Protein AF-A0A0F5PBF6-F1 (afdb_monomer)

Nearest PDB structures (foldseek):
  7ohz-assembly1_B  TM=3.294E-01  e=1.860E-02  Rattus norvegicus
  6oxl-assembly1_M  TM=3.557E-01  e=4.906E-02  Mus musculus
  6yah-assembly1_M  TM=2.716E-01  e=2.773E-02  Rattus norvegicus
  6owo-assembly1_M  TM=3.338E-01  e=8.198E-02  Mus musculus
  7xyo-assembly1_B  TM=2.632E-01  e=3.688E-02  Myxococcus fulvus

Structure (mmCIF, N/CA/C/O backbone):
data_AF-A0A0F5PBF6-F1
#
_entry.id   AF-A0A0F5PBF6-F1
#
loop_
_atom_site.group_PDB
_atom_site.id
_atom_site.type_symbol
_atom_site.label_atom_id
_atom_site.label_alt_id
_atom_site.label_comp_id
_atom_site.label_asym_id
_atom_site.label_entity_id
_atom_site.label_seq_id
_atom_site.pdbx_PDB_ins_code
_atom_site.Cartn_x
_atom_site.Cartn_y
_atom_site.Cartn_z
_atom_site.occupancy
_atom_site.B_iso_or_equiv
_atom_site.auth_seq_id
_atom_site.auth_comp_id
_atom_site.auth_asym_id
_atom_site.auth_atom_id
_atom_site.pdbx_PDB_model_num
ATOM 1 N N . MET A 1 1 ? 11.260 17.537 -39.420 1.00 47.66 1 MET A N 1
ATOM 2 C CA . MET A 1 1 ? 10.598 16.590 -38.497 1.00 47.66 1 MET A CA 1
ATOM 3 C C . MET A 1 1 ? 11.324 16.707 -37.167 1.00 47.66 1 MET A C 1
ATOM 5 O O . MET A 1 1 ? 12.530 16.499 -37.145 1.00 47.66 1 MET A O 1
ATOM 9 N N . ASP A 1 2 ? 10.649 17.161 -36.111 1.00 57.88 2 ASP A N 1
ATOM 10 C CA . ASP A 1 2 ? 11.315 17.543 -34.858 1.00 57.88 2 ASP A CA 1
ATOM 11 C C . ASP A 1 2 ? 11.885 16.304 -34.153 1.00 57.88 2 ASP A C 1
ATOM 13 O O . ASP A 1 2 ? 11.136 15.407 -33.763 1.00 57.88 2 ASP A O 1
ATOM 17 N N . PHE A 1 3 ? 13.206 16.267 -33.964 1.00 53.12 3 PHE A N 1
ATOM 18 C CA . PHE A 1 3 ? 13.937 15.232 -33.221 1.00 53.12 3 PHE A CA 1
ATOM 19 C C . PHE A 1 3 ? 13.264 14.776 -31.900 1.00 53.12 3 PHE A C 1
ATOM 21 O O . PHE A 1 3 ? 13.201 13.568 -31.660 1.00 53.12 3 PHE A O 1
ATOM 28 N N . PRO A 1 4 ? 12.676 15.666 -31.067 1.00 59.78 4 PRO A N 1
ATOM 29 C CA . PRO A 1 4 ? 11.957 15.239 -29.861 1.00 59.78 4 PRO A CA 1
ATOM 30 C C . PRO A 1 4 ? 10.700 14.393 -30.131 1.00 59.78 4 PRO A C 1
ATOM 32 O O . PRO A 1 4 ? 10.436 13.455 -29.384 1.00 59.78 4 PRO A O 1
ATOM 35 N N . LYS A 1 5 ? 9.957 14.641 -31.220 1.00 60.69 5 LYS A N 1
ATOM 36 C CA . LYS A 1 5 ? 8.772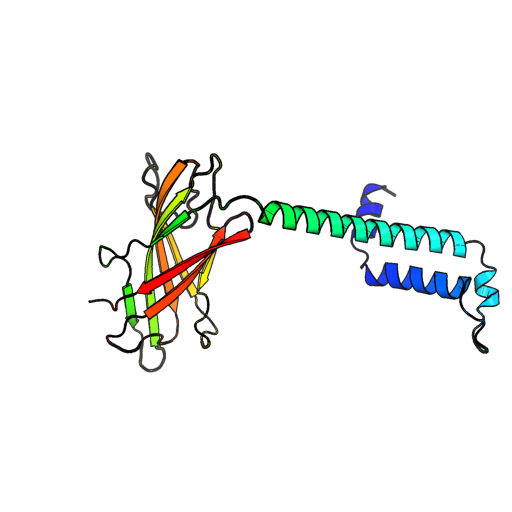 13.833 -31.573 1.00 60.69 5 LYS A CA 1
ATOM 37 C C . LYS A 1 5 ? 9.163 12.428 -32.034 1.00 60.69 5 LYS A C 1
ATOM 39 O O . LYS A 1 5 ? 8.450 11.470 -31.754 1.00 60.69 5 LYS A O 1
ATOM 44 N N . LEU A 1 6 ? 10.306 12.298 -32.712 1.00 55.56 6 LEU A N 1
ATOM 45 C CA . LEU A 1 6 ? 10.851 11.001 -33.124 1.00 55.56 6 LEU A CA 1
ATOM 46 C C . LEU A 1 6 ? 11.220 10.143 -31.901 1.00 55.56 6 LEU A C 1
ATOM 48 O O . LEU A 1 6 ? 10.917 8.952 -31.863 1.00 55.56 6 LEU A O 1
ATOM 52 N N . LEU A 1 7 ? 11.818 10.758 -30.877 1.00 57.25 7 LEU A N 1
ATOM 53 C CA . LEU A 1 7 ? 12.171 10.091 -29.620 1.00 57.25 7 LEU A CA 1
ATOM 54 C C . LEU A 1 7 ? 10.945 9.598 -28.841 1.00 57.25 7 LEU A C 1
ATOM 56 O O . LEU A 1 7 ? 10.977 8.489 -28.305 1.00 57.25 7 LEU A O 1
ATOM 60 N N . ASP A 1 8 ? 9.856 10.368 -28.813 1.00 63.75 8 ASP A N 1
ATOM 61 C CA . ASP A 1 8 ? 8.612 9.944 -28.158 1.00 63.75 8 ASP A CA 1
ATOM 62 C C . ASP A 1 8 ? 7.939 8.769 -28.879 1.00 63.75 8 ASP A C 1
ATOM 64 O O . ASP A 1 8 ? 7.430 7.851 -28.230 1.00 63.75 8 ASP A O 1
ATOM 68 N N . VAL A 1 9 ? 7.994 8.735 -30.214 1.00 64.88 9 VAL A N 1
ATOM 69 C CA . VAL A 1 9 ? 7.505 7.590 -30.999 1.00 64.88 9 VAL A CA 1
ATOM 70 C C . VAL A 1 9 ? 8.353 6.346 -30.725 1.00 64.88 9 VAL A C 1
ATOM 72 O O . VAL A 1 9 ? 7.796 5.293 -30.425 1.00 64.88 9 VAL A O 1
ATOM 75 N N . LEU A 1 10 ? 9.687 6.467 -30.733 1.00 60.03 10 LEU A N 1
ATOM 76 C CA . LEU A 1 10 ? 10.612 5.362 -30.438 1.00 60.03 10 LEU A CA 1
ATOM 77 C C . LEU A 1 10 ? 10.448 4.807 -29.013 1.00 60.03 10 LEU A C 1
ATOM 79 O O . LEU A 1 10 ? 10.629 3.611 -28.779 1.00 60.03 10 LEU A O 1
ATOM 83 N N . ARG A 1 11 ? 10.065 5.659 -28.056 1.00 63.12 11 ARG A N 1
ATOM 84 C CA . ARG A 1 11 ? 9.810 5.274 -26.662 1.00 63.12 11 ARG A CA 1
ATOM 85 C C . ARG A 1 11 ? 8.542 4.433 -26.487 1.00 63.12 11 ARG A C 1
ATOM 87 O O . ARG A 1 11 ? 8.471 3.655 -25.537 1.00 63.12 11 ARG A O 1
ATOM 94 N N . ASN A 1 12 ? 7.572 4.577 -27.388 1.00 71.69 12 ASN A N 1
ATOM 95 C CA . ASN A 1 12 ? 6.310 3.834 -27.368 1.00 71.69 12 ASN A CA 1
ATOM 96 C C . ASN A 1 12 ? 6.368 2.509 -28.139 1.00 71.69 12 ASN A C 1
ATOM 98 O O . ASN A 1 12 ? 5.403 1.745 -28.105 1.00 71.69 12 ASN A O 1
ATOM 102 N N . ILE A 1 13 ? 7.482 2.209 -28.814 1.00 74.00 13 ILE A N 1
ATOM 103 C CA . ILE A 1 13 ? 7.639 0.934 -29.513 1.00 74.00 13 ILE A CA 1
ATOM 104 C C . ILE A 1 13 ? 7.832 -0.178 -28.476 1.00 74.00 13 ILE A C 1
ATOM 106 O O . ILE A 1 13 ? 8.769 -0.111 -27.672 1.00 74.00 13 ILE A O 1
ATOM 110 N N . PRO A 1 14 ? 6.983 -1.218 -28.480 1.00 74.56 14 PRO A N 1
ATOM 111 C CA . PRO A 1 14 ? 7.105 -2.297 -27.521 1.00 74.56 14 PRO A CA 1
ATOM 112 C C . PRO A 1 14 ? 8.411 -3.080 -27.721 1.00 74.56 14 PRO A C 1
ATOM 114 O O . PRO A 1 14 ? 8.769 -3.450 -28.837 1.00 74.56 14 PRO A O 1
ATOM 117 N N . LEU A 1 15 ? 9.085 -3.388 -26.610 1.00 72.44 15 LEU A N 1
ATOM 118 C CA . LEU A 1 15 ? 10.361 -4.121 -26.557 1.00 72.44 15 LEU A CA 1
ATOM 119 C C . LEU A 1 15 ? 10.351 -5.461 -27.302 1.00 72.44 15 LEU A C 1
ATOM 121 O O . LEU A 1 15 ? 11.370 -5.887 -27.838 1.00 72.44 15 LEU A O 1
ATOM 125 N N . TRP A 1 16 ? 9.206 -6.145 -27.330 1.00 74.44 16 TRP A N 1
ATOM 126 C CA . TRP A 1 16 ? 9.091 -7.413 -28.047 1.00 74.44 16 TRP A CA 1
ATOM 127 C C . TRP A 1 16 ? 9.188 -7.217 -29.563 1.00 74.44 16 TRP A C 1
ATOM 129 O O . TRP A 1 16 ? 9.712 -8.089 -30.246 1.00 74.44 16 TRP A O 1
ATOM 139 N N . LEU A 1 17 ? 8.739 -6.071 -30.086 1.00 75.19 17 LEU A N 1
ATOM 140 C CA . LEU A 1 17 ? 8.778 -5.769 -31.513 1.00 75.19 17 LEU A CA 1
ATOM 141 C C . LEU A 1 17 ? 10.205 -5.434 -31.956 1.00 75.19 17 LEU A C 1
ATOM 143 O O . LEU A 1 17 ? 10.671 -5.965 -32.959 1.00 75.19 17 LEU A O 1
ATOM 147 N N . THR A 1 18 ? 10.930 -4.618 -31.186 1.00 76.38 18 THR A N 1
ATOM 148 C CA . THR A 1 18 ? 12.345 -4.305 -31.463 1.00 76.38 18 THR A CA 1
ATOM 149 C C . THR A 1 18 ? 13.226 -5.544 -31.327 1.00 76.38 18 THR A C 1
ATOM 151 O O . THR A 1 18 ? 14.068 -5.793 -32.189 1.00 76.38 18 THR A O 1
ATOM 154 N N . GLY A 1 19 ? 12.974 -6.374 -30.309 1.00 74.38 19 GLY A N 1
ATOM 155 C CA . GLY A 1 19 ? 13.630 -7.669 -30.140 1.00 74.38 19 GLY A CA 1
ATOM 156 C C . GLY A 1 19 ? 13.338 -8.649 -31.282 1.00 74.38 19 GLY A C 1
ATOM 157 O O . GLY A 1 19 ? 14.263 -9.280 -31.784 1.00 74.38 19 GLY A O 1
ATOM 158 N N . ALA A 1 20 ? 12.084 -8.744 -31.738 1.00 75.00 20 ALA A N 1
ATOM 159 C CA . ALA A 1 20 ? 11.697 -9.615 -32.850 1.00 75.00 20 ALA A CA 1
ATOM 160 C C . ALA A 1 20 ? 12.317 -9.173 -34.184 1.00 75.00 20 ALA A C 1
ATOM 162 O O . ALA A 1 20 ? 12.789 -10.018 -34.941 1.00 75.00 20 ALA A O 1
ATOM 163 N N . ILE A 1 21 ? 12.375 -7.863 -34.451 1.00 77.81 21 ILE A N 1
ATOM 164 C CA . ILE A 1 21 ? 13.036 -7.313 -35.643 1.00 77.81 21 ILE A CA 1
ATOM 165 C C . ILE A 1 21 ? 14.542 -7.596 -35.591 1.00 77.81 21 ILE A C 1
ATOM 167 O O . ILE A 1 21 ? 15.098 -8.105 -36.560 1.00 77.81 21 ILE A O 1
ATOM 171 N N . ALA A 1 22 ? 15.198 -7.342 -34.455 1.00 77.06 22 ALA A N 1
ATOM 172 C CA . ALA A 1 22 ? 16.624 -7.619 -34.290 1.00 77.06 22 ALA A CA 1
ATOM 173 C C . ALA A 1 22 ? 16.950 -9.115 -34.454 1.00 77.06 22 ALA A C 1
ATOM 175 O O . ALA A 1 22 ? 17.891 -9.466 -35.166 1.00 77.06 22 ALA A O 1
ATOM 176 N N . ALA A 1 23 ? 16.152 -9.999 -33.846 1.00 77.25 23 ALA A N 1
ATOM 177 C CA . ALA A 1 23 ? 16.306 -11.446 -33.973 1.00 77.25 23 ALA A CA 1
ATOM 178 C C . ALA A 1 23 ? 16.048 -11.931 -35.407 1.00 77.25 23 ALA A C 1
ATOM 180 O O . ALA A 1 23 ? 16.807 -12.751 -35.916 1.00 77.25 23 ALA A O 1
ATOM 181 N N . GLY A 1 24 ? 15.025 -11.393 -36.079 1.00 76.62 24 GLY A N 1
ATOM 182 C CA . GLY A 1 24 ? 14.724 -11.689 -37.479 1.00 76.62 24 GLY A CA 1
ATOM 183 C C . GLY A 1 24 ? 15.858 -11.271 -38.414 1.00 76.62 24 GLY A C 1
ATOM 184 O O . GLY A 1 24 ? 16.293 -12.066 -39.241 1.00 76.62 24 GLY A O 1
ATOM 185 N N . CYS A 1 25 ? 16.408 -10.069 -38.241 1.00 74.44 25 CYS A N 1
ATOM 186 C CA . CYS A 1 25 ? 17.547 -9.599 -39.028 1.00 74.44 25 CYS A CA 1
ATOM 187 C C . CYS A 1 25 ? 18.821 -10.424 -38.780 1.00 74.44 25 CYS A C 1
ATOM 189 O O . CYS A 1 25 ? 19.508 -10.788 -39.732 1.00 74.44 25 CYS A O 1
ATOM 191 N N . LEU A 1 26 ? 19.114 -10.780 -37.523 1.00 74.50 26 LEU A N 1
ATOM 192 C CA . LEU A 1 26 ? 20.229 -11.673 -37.190 1.00 74.50 26 LEU A CA 1
ATOM 193 C C . LEU A 1 26 ? 20.036 -13.075 -37.777 1.00 74.50 26 LEU A C 1
ATOM 195 O O . LEU A 1 26 ? 21.000 -13.674 -38.242 1.00 74.50 26 LEU A O 1
ATOM 199 N N . PHE A 1 27 ? 18.806 -13.586 -37.797 1.00 76.94 27 PHE A N 1
ATOM 200 C CA . PHE A 1 27 ? 18.485 -14.870 -38.413 1.00 76.94 27 PHE A CA 1
ATOM 201 C C . PHE A 1 27 ? 18.649 -14.833 -39.937 1.00 76.94 27 PHE A C 1
ATOM 203 O O . PHE A 1 27 ? 19.182 -15.774 -40.511 1.00 76.94 27 PHE A O 1
ATOM 210 N N . VAL A 1 28 ? 18.273 -13.739 -40.601 1.00 74.88 28 VAL A N 1
ATOM 211 C CA . VAL A 1 28 ? 18.529 -13.565 -42.041 1.00 74.88 28 VAL A CA 1
ATOM 212 C C . VAL A 1 28 ? 20.035 -13.470 -42.325 1.00 74.88 28 VAL A C 1
ATOM 214 O O . VAL A 1 28 ? 20.527 -14.090 -43.264 1.00 74.88 28 VAL A O 1
ATOM 217 N N . LEU A 1 29 ? 20.797 -12.751 -41.493 1.00 72.31 29 LEU A N 1
ATOM 218 C CA . LEU A 1 29 ? 22.241 -12.571 -41.678 1.00 72.31 29 LEU A CA 1
ATOM 219 C C . LEU A 1 29 ? 23.062 -13.823 -41.357 1.00 72.31 29 LEU A C 1
ATOM 221 O O . LEU A 1 29 ? 23.962 -14.166 -42.118 1.00 72.31 29 LEU A O 1
ATOM 225 N N . TYR A 1 30 ? 22.752 -14.531 -40.273 1.00 75.06 30 TYR A N 1
ATOM 226 C CA . TYR A 1 30 ? 23.587 -15.610 -39.721 1.00 75.06 30 TYR A CA 1
ATOM 227 C C . TYR A 1 30 ? 22.896 -16.976 -39.674 1.00 75.06 30 TYR A C 1
ATOM 229 O O . TYR A 1 30 ? 23.523 -17.966 -39.304 1.00 75.06 30 TYR A O 1
ATOM 237 N N . GLY A 1 31 ? 21.618 -17.054 -40.037 1.00 70.12 31 GLY A N 1
ATOM 238 C CA . GLY A 1 31 ? 20.870 -18.303 -40.038 1.00 70.12 31 GLY A CA 1
ATOM 239 C C . GLY A 1 31 ? 21.338 -19.274 -41.127 1.00 70.12 31 GLY A C 1
ATOM 240 O O . GLY A 1 31 ? 21.904 -18.857 -42.149 1.00 70.12 31 GLY A O 1
ATOM 241 N N . PRO A 1 32 ? 21.109 -20.581 -40.915 1.00 68.38 32 PRO A N 1
ATOM 242 C CA . PRO A 1 32 ? 21.341 -21.588 -41.938 1.00 68.38 32 PRO A CA 1
ATOM 243 C C . PRO A 1 32 ? 20.389 -21.357 -43.117 1.00 68.38 32 PRO A C 1
ATOM 245 O O . PRO A 1 32 ? 19.236 -20.964 -42.932 1.00 68.38 32 PRO A O 1
ATOM 248 N N . SER A 1 33 ? 20.853 -21.617 -44.337 1.00 61.62 33 SER A N 1
ATOM 249 C CA . SER A 1 33 ? 20.016 -21.559 -45.534 1.00 61.62 33 SER A CA 1
ATOM 250 C C . SER A 1 33 ? 18.962 -22.671 -45.479 1.00 61.62 33 SER A C 1
ATOM 252 O O . SER A 1 33 ? 19.252 -23.855 -45.648 1.00 61.62 33 SER A O 1
ATOM 254 N N . ILE A 1 34 ? 17.714 -22.290 -45.202 1.00 67.31 34 ILE A N 1
ATOM 255 C CA . ILE A 1 34 ? 16.567 -23.201 -45.183 1.00 67.31 34 ILE A CA 1
ATOM 256 C C . ILE A 1 34 ? 16.000 -23.286 -46.603 1.00 67.31 34 ILE A C 1
ATOM 258 O O . ILE A 1 34 ? 15.590 -22.276 -47.177 1.00 67.31 34 ILE A O 1
ATOM 262 N N . ARG A 1 35 ? 15.948 -24.497 -47.174 1.00 52.25 35 ARG A N 1
ATOM 263 C CA . ARG A 1 35 ? 15.324 -24.733 -48.488 1.00 52.25 35 ARG A CA 1
ATOM 264 C C . ARG A 1 35 ? 13.863 -24.268 -48.470 1.00 52.25 35 ARG A C 1
ATOM 266 O O . ARG A 1 35 ? 13.084 -24.734 -47.646 1.00 52.25 35 ARG A O 1
ATOM 273 N N . GLY A 1 36 ? 13.508 -23.382 -49.401 1.00 62.03 36 GLY A N 1
ATOM 274 C CA . GLY A 1 36 ? 12.153 -22.834 -49.553 1.00 62.03 36 GLY A CA 1
ATOM 275 C C . GLY A 1 36 ? 11.979 -21.388 -49.079 1.00 62.03 36 GLY A C 1
ATOM 276 O O . GLY A 1 36 ? 10.923 -20.811 -49.315 1.00 62.03 36 GLY A O 1
ATOM 277 N N . LEU A 1 37 ? 13.000 -20.776 -48.468 1.00 61.56 37 LEU A N 1
ATOM 278 C CA . LEU A 1 37 ? 13.008 -19.350 -48.130 1.00 61.56 37 LEU A CA 1
ATOM 279 C C . LEU A 1 37 ? 14.103 -18.623 -48.932 1.00 61.56 37 LEU A C 1
ATOM 281 O O . LEU A 1 37 ? 15.249 -19.072 -48.905 1.00 61.56 37 LEU A O 1
ATOM 285 N N . PRO A 1 38 ? 13.802 -17.499 -49.615 1.00 65.38 38 PRO A N 1
ATOM 286 C CA . PRO A 1 38 ? 14.789 -16.718 -50.364 1.00 65.38 38 PRO A CA 1
ATOM 287 C C . PRO A 1 38 ? 15.645 -15.853 -49.418 1.00 65.38 38 PRO A C 1
ATOM 289 O O . PRO A 1 38 ? 15.635 -14.626 -49.481 1.00 65.38 38 PRO A O 1
ATOM 292 N N . LEU A 1 39 ? 16.362 -16.500 -48.496 1.00 64.50 39 LEU A N 1
ATOM 293 C CA . LEU A 1 39 ? 17.236 -15.849 -47.512 1.00 64.50 39 LEU A CA 1
ATOM 294 C C . LEU A 1 39 ? 18.456 -15.192 -48.172 1.00 64.50 39 LEU A C 1
ATOM 296 O O . LEU A 1 39 ? 18.922 -14.158 -47.699 1.00 64.50 39 LEU A O 1
ATOM 300 N N . ASP A 1 40 ? 18.926 -15.749 -49.287 1.00 66.38 40 ASP A N 1
ATOM 301 C CA . ASP A 1 40 ? 20.095 -15.243 -50.010 1.00 66.38 40 ASP A CA 1
ATOM 302 C C . ASP A 1 40 ? 19.812 -13.873 -50.653 1.00 66.38 40 ASP A C 1
ATOM 304 O O . ASP A 1 40 ? 20.571 -12.930 -50.455 1.00 66.38 40 ASP A O 1
ATOM 308 N N . ALA A 1 41 ? 18.640 -13.696 -51.277 1.00 66.88 41 ALA A N 1
ATOM 309 C CA . ALA A 1 41 ? 18.217 -12.403 -51.830 1.00 66.88 41 ALA A CA 1
ATOM 310 C C . ALA A 1 41 ? 18.021 -11.318 -50.753 1.00 66.88 41 ALA A C 1
ATOM 312 O O . ALA A 1 41 ? 18.175 -10.128 -51.021 1.00 66.88 41 ALA A O 1
ATOM 313 N N . ALA A 1 42 ? 17.671 -11.718 -49.526 1.00 64.81 42 ALA A N 1
ATOM 314 C CA . ALA A 1 42 ? 17.526 -10.800 -48.399 1.00 64.81 42 ALA A CA 1
ATOM 315 C C . ALA A 1 42 ? 18.879 -10.412 -47.775 1.00 64.81 42 ALA A C 1
ATOM 317 O O . ALA A 1 42 ? 19.014 -9.289 -47.286 1.00 64.81 42 ALA A O 1
ATOM 318 N N . ARG A 1 43 ? 19.881 -11.305 -47.808 1.00 65.31 43 ARG A N 1
ATOM 319 C CA . ARG A 1 43 ? 21.263 -11.029 -47.368 1.00 65.31 43 ARG A CA 1
ATOM 320 C C . ARG A 1 43 ? 21.964 -9.996 -48.243 1.00 65.31 43 ARG A C 1
ATOM 322 O O . ARG A 1 43 ? 22.707 -9.177 -47.710 1.00 65.31 43 ARG A O 1
ATOM 329 N N . ASP A 1 44 ? 21.683 -10.003 -49.541 1.00 69.88 44 ASP A N 1
ATOM 330 C CA . ASP A 1 44 ? 22.278 -9.068 -50.503 1.00 69.88 44 ASP A CA 1
ATOM 331 C C . ASP A 1 44 ? 21.740 -7.636 -50.371 1.00 69.88 44 ASP A C 1
ATOM 333 O O . ASP A 1 44 ? 22.221 -6.718 -51.037 1.00 69.88 44 ASP A O 1
ATOM 337 N N . TRP A 1 45 ? 20.748 -7.403 -49.505 1.00 74.75 45 TRP A N 1
ATOM 338 C CA . TRP A 1 45 ? 20.186 -6.076 -49.315 1.00 74.75 45 TRP A CA 1
ATOM 339 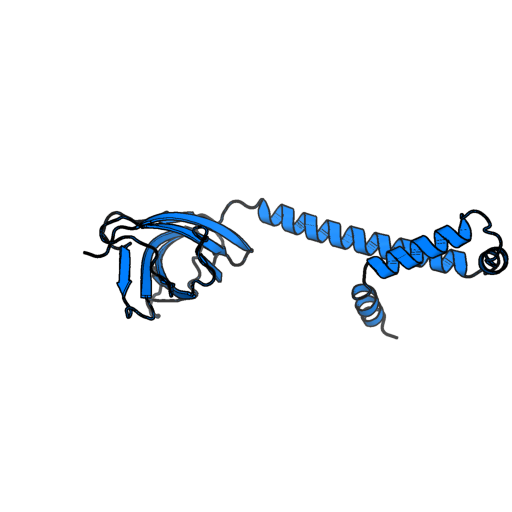C C . TRP A 1 45 ? 21.135 -5.189 -48.483 1.00 74.75 45 TRP A C 1
ATOM 341 O O . TRP A 1 45 ? 21.278 -5.401 -47.275 1.00 74.75 45 TRP A O 1
ATOM 351 N N . PRO A 1 46 ? 21.744 -4.132 -49.063 1.00 68.69 46 PRO A N 1
ATOM 352 C CA . PRO A 1 46 ? 22.779 -3.338 -48.387 1.00 68.69 46 PRO A CA 1
ATOM 353 C C . PRO A 1 46 ? 22.273 -2.599 -47.139 1.00 68.69 46 PRO A C 1
ATOM 355 O O . PRO A 1 46 ? 23.045 -2.275 -46.239 1.00 68.69 46 PRO A O 1
ATOM 358 N N . MET A 1 47 ? 20.964 -2.351 -47.052 1.00 76.00 47 MET A N 1
ATOM 359 C CA . MET A 1 47 ? 20.332 -1.704 -45.899 1.00 76.00 47 MET A CA 1
ATOM 360 C C . MET A 1 47 ? 20.104 -2.660 -44.721 1.00 76.00 47 MET A C 1
ATOM 362 O O . MET A 1 47 ? 19.891 -2.192 -43.602 1.00 76.00 47 MET A O 1
ATOM 366 N N . LEU A 1 48 ? 20.174 -3.981 -44.926 1.00 75.12 48 LEU A N 1
ATOM 367 C CA . LEU A 1 48 ? 19.877 -4.969 -43.887 1.00 75.12 48 LEU A CA 1
ATOM 368 C C . LEU A 1 48 ? 20.831 -4.827 -42.692 1.00 75.12 48 LEU A C 1
ATOM 370 O O . LEU A 1 48 ? 20.387 -4.817 -41.545 1.00 75.12 48 LEU A O 1
ATOM 374 N N . GLY A 1 49 ? 22.129 -4.629 -42.942 1.00 70.44 49 GLY A N 1
ATOM 375 C CA . GLY A 1 49 ? 23.121 -4.401 -41.886 1.00 70.44 49 GLY A CA 1
ATOM 376 C C . GLY A 1 49 ? 22.820 -3.148 -41.058 1.00 70.44 49 GLY A C 1
ATOM 377 O O . GLY A 1 49 ? 22.834 -3.199 -39.828 1.00 70.44 49 GLY A O 1
ATOM 378 N N . VAL A 1 50 ? 22.452 -2.046 -41.720 1.00 76.31 50 VAL A N 1
ATOM 379 C CA . VAL A 1 50 ? 22.090 -0.778 -41.061 1.00 76.31 50 VAL A CA 1
ATOM 380 C C . VAL A 1 50 ? 20.835 -0.949 -40.202 1.00 76.31 50 VAL A C 1
ATOM 382 O O . VAL A 1 50 ? 20.827 -0.545 -39.039 1.00 76.31 50 VAL A O 1
ATOM 385 N N . VAL A 1 51 ? 19.801 -1.607 -40.735 1.00 75.94 51 VAL A N 1
ATOM 386 C CA . VAL A 1 51 ? 18.560 -1.907 -40.001 1.00 75.94 51 VAL A CA 1
ATOM 387 C C . VAL A 1 51 ? 18.838 -2.804 -38.795 1.00 75.94 51 VAL A C 1
ATOM 389 O O . VAL A 1 51 ? 18.292 -2.562 -37.720 1.00 75.94 51 VAL A O 1
ATOM 392 N N . THR A 1 52 ? 19.725 -3.791 -38.933 1.00 74.50 52 THR A N 1
ATOM 393 C CA . THR A 1 52 ? 20.091 -4.701 -37.837 1.00 74.50 52 THR A CA 1
ATOM 394 C C . THR A 1 52 ? 20.789 -3.949 -36.707 1.00 74.50 52 THR A C 1
ATOM 396 O O . THR A 1 52 ? 20.386 -4.063 -35.550 1.00 74.50 52 THR A O 1
ATOM 399 N N . VAL A 1 53 ? 21.797 -3.130 -37.028 1.00 75.88 53 VAL A N 1
ATOM 400 C CA . VAL A 1 53 ? 22.523 -2.309 -36.042 1.00 75.88 53 VAL A CA 1
ATOM 401 C C . VAL A 1 53 ? 21.573 -1.325 -35.355 1.00 75.88 53 VAL A C 1
ATOM 403 O O . VAL A 1 53 ? 21.614 -1.163 -34.131 1.00 75.88 53 VAL A O 1
ATOM 406 N N . PHE A 1 54 ? 20.664 -0.709 -36.113 1.00 77.19 54 PHE A N 1
ATOM 407 C CA . PHE A 1 54 ? 19.669 0.202 -35.558 1.00 77.19 54 PHE A CA 1
ATOM 408 C C . PHE A 1 54 ? 18.680 -0.524 -34.631 1.00 77.19 54 PHE A C 1
ATOM 410 O O . PHE A 1 54 ? 18.459 -0.079 -33.509 1.00 77.19 54 PHE A O 1
ATOM 417 N N . ALA A 1 55 ? 18.146 -1.680 -35.032 1.00 76.44 55 ALA A N 1
ATOM 418 C CA . ALA A 1 55 ? 17.218 -2.461 -34.214 1.00 76.44 55 ALA A CA 1
ATOM 419 C C . ALA A 1 55 ? 17.870 -2.977 -32.919 1.00 76.44 55 ALA A C 1
ATOM 421 O O . ALA A 1 55 ? 17.281 -2.867 -31.841 1.00 76.44 55 ALA A O 1
ATOM 422 N N . VAL A 1 56 ? 19.105 -3.483 -33.008 1.00 74.94 56 VAL A N 1
ATOM 423 C CA . VAL A 1 56 ? 19.878 -3.961 -31.851 1.00 74.94 56 VAL A CA 1
ATOM 424 C C . VAL A 1 56 ? 20.191 -2.813 -30.894 1.00 74.94 56 VAL A C 1
ATOM 426 O O . VAL A 1 56 ? 19.965 -2.948 -29.691 1.00 74.94 56 VAL A O 1
ATOM 429 N N . SER A 1 57 ? 20.660 -1.667 -31.400 1.00 75.62 57 SER A N 1
ATOM 430 C CA . SER A 1 57 ? 20.950 -0.503 -30.550 1.00 75.62 57 SER A CA 1
ATOM 431 C C . SER A 1 57 ? 19.695 0.021 -29.843 1.00 75.62 57 SER A C 1
ATOM 433 O O . SER A 1 57 ? 19.750 0.342 -28.652 1.00 75.62 57 SER A O 1
ATOM 435 N N . LEU A 1 58 ? 18.542 0.020 -30.521 1.00 78.62 58 LEU A N 1
ATOM 436 C CA . LEU A 1 58 ? 17.276 0.431 -29.922 1.00 78.62 58 LEU A CA 1
ATOM 437 C C . LEU A 1 58 ? 16.835 -0.532 -28.815 1.00 78.62 58 LEU A C 1
ATOM 439 O O . LEU A 1 58 ? 16.500 -0.082 -27.718 1.00 78.62 58 LEU A O 1
ATOM 443 N N . ALA A 1 59 ? 16.905 -1.843 -29.059 1.00 75.62 59 ALA A N 1
ATOM 444 C CA . ALA A 1 59 ? 16.604 -2.859 -28.054 1.00 75.62 59 ALA A CA 1
ATOM 445 C C . ALA A 1 59 ? 17.525 -2.730 -26.825 1.00 75.62 59 ALA A C 1
ATOM 447 O O . ALA A 1 59 ? 17.045 -2.724 -25.689 1.00 75.62 59 ALA A O 1
ATOM 448 N N . LEU A 1 60 ? 18.832 -2.527 -27.038 1.00 75.88 60 LEU A N 1
ATOM 449 C CA . LEU A 1 60 ? 19.803 -2.331 -25.959 1.00 75.88 60 LEU A CA 1
ATOM 450 C C . LEU A 1 60 ? 19.480 -1.078 -25.129 1.00 75.88 60 LEU A C 1
ATOM 452 O O . LEU A 1 60 ? 19.488 -1.126 -23.899 1.00 75.88 60 LEU A O 1
ATOM 456 N N . SER A 1 61 ? 19.131 0.030 -25.791 1.00 75.56 61 SER A N 1
ATOM 457 C CA . SER A 1 61 ? 18.766 1.285 -25.121 1.00 75.56 61 SER A CA 1
ATOM 458 C C . SER A 1 61 ? 17.523 1.134 -24.236 1.00 75.56 61 SER A C 1
ATOM 460 O O . SER A 1 61 ? 17.493 1.633 -23.107 1.00 75.56 61 SER A O 1
ATOM 462 N N . GLN A 1 62 ? 16.518 0.382 -24.699 1.00 76.12 62 GLN A N 1
ATOM 463 C CA . GLN A 1 62 ? 15.299 0.112 -23.942 1.00 76.12 62 GLN A CA 1
ATOM 464 C C . GLN A 1 62 ? 15.582 -0.793 -22.731 1.00 76.12 62 GLN A C 1
ATOM 466 O O . GLN A 1 62 ? 15.048 -0.542 -21.648 1.00 76.12 62 GLN A O 1
ATOM 471 N N . ILE A 1 63 ? 16.465 -1.790 -22.871 1.00 76.75 63 ILE A N 1
ATOM 472 C CA . ILE A 1 63 ? 16.909 -2.649 -21.760 1.00 76.75 63 ILE A CA 1
ATOM 473 C C . ILE A 1 63 ? 17.643 -1.827 -20.697 1.00 76.75 63 ILE A C 1
ATOM 475 O O . ILE A 1 63 ? 17.318 -1.932 -19.515 1.00 76.75 63 ILE A O 1
ATOM 479 N N . VAL A 1 64 ? 18.583 -0.963 -21.094 1.00 75.44 64 VAL A N 1
ATOM 480 C CA . VAL A 1 64 ? 19.299 -0.082 -20.156 1.00 75.44 64 VAL A CA 1
ATOM 481 C C . VAL A 1 64 ? 18.323 0.869 -19.458 1.00 75.44 64 VAL A C 1
ATOM 483 O O . VAL A 1 64 ? 18.392 1.035 -18.241 1.00 75.44 64 VAL A O 1
ATOM 486 N N . ALA A 1 65 ? 17.359 1.442 -20.182 1.00 74.81 65 ALA A N 1
ATOM 487 C CA . ALA A 1 65 ? 16.340 2.310 -19.595 1.00 74.81 65 ALA A CA 1
ATOM 488 C C . ALA A 1 65 ? 15.462 1.577 -18.563 1.00 74.81 65 ALA A C 1
ATOM 490 O O . ALA A 1 65 ? 15.155 2.135 -17.504 1.00 74.81 65 ALA A O 1
ATOM 491 N N . LEU A 1 66 ? 15.077 0.327 -18.836 1.00 75.56 66 LEU A N 1
ATOM 492 C CA . LEU A 1 66 ? 14.380 -0.521 -17.868 1.00 75.56 66 LEU A CA 1
ATOM 493 C C . LEU A 1 66 ? 15.263 -0.863 -16.668 1.00 75.56 66 LEU A C 1
ATOM 495 O O . LEU A 1 66 ? 14.796 -0.769 -15.535 1.00 75.56 66 LEU A O 1
ATOM 499 N N . GLY A 1 67 ? 16.535 -1.188 -16.901 1.00 76.56 67 GLY A N 1
ATOM 500 C CA . GLY A 1 67 ? 17.514 -1.460 -15.853 1.00 76.56 67 GLY A CA 1
ATOM 501 C C . GLY A 1 67 ? 17.698 -0.269 -14.915 1.00 76.56 67 GLY A C 1
ATOM 502 O O . GLY A 1 67 ? 17.629 -0.431 -13.701 1.00 76.56 67 GLY A O 1
ATOM 503 N N . ILE A 1 68 ? 17.826 0.949 -15.452 1.00 78.94 68 ILE A N 1
ATOM 504 C CA . ILE A 1 68 ? 17.924 2.184 -14.659 1.00 78.94 68 ILE A CA 1
ATOM 505 C C . ILE A 1 68 ? 16.642 2.425 -13.858 1.00 78.94 68 ILE A C 1
ATOM 507 O O . ILE A 1 68 ? 16.716 2.801 -12.687 1.00 78.94 68 ILE A O 1
ATOM 511 N N . LYS A 1 69 ? 15.459 2.208 -14.449 1.00 74.19 69 LYS A N 1
ATOM 512 C CA . LYS A 1 69 ? 14.185 2.323 -13.719 1.00 74.19 69 LYS A CA 1
ATOM 513 C C . LYS A 1 69 ? 14.102 1.312 -12.577 1.00 74.19 69 LYS A C 1
ATOM 515 O O . LYS A 1 69 ? 13.807 1.709 -11.453 1.00 74.19 69 LYS A O 1
ATOM 520 N N . ALA A 1 70 ? 14.421 0.049 -12.846 1.00 73.81 70 ALA A N 1
ATOM 521 C CA . ALA A 1 70 ? 14.421 -1.014 -11.850 1.00 73.81 70 ALA A CA 1
ATOM 522 C C . ALA A 1 70 ? 15.447 -0.746 -10.738 1.00 73.81 70 ALA A C 1
ATOM 524 O O . ALA A 1 70 ? 15.133 -0.907 -9.564 1.00 73.81 70 ALA A O 1
ATOM 525 N N . ALA A 1 71 ? 16.643 -0.263 -11.084 1.00 76.44 71 ALA A N 1
ATOM 526 C CA . ALA A 1 71 ? 17.677 0.110 -10.124 1.00 76.44 71 ALA A CA 1
ATOM 527 C C . ALA A 1 71 ? 17.249 1.300 -9.255 1.00 76.44 71 ALA A C 1
ATOM 529 O O . ALA A 1 71 ? 17.418 1.258 -8.038 1.00 76.44 71 ALA A O 1
ATOM 530 N N . ARG A 1 72 ? 16.636 2.336 -9.844 1.00 74.50 72 ARG A N 1
ATOM 531 C CA . ARG A 1 72 ? 16.079 3.475 -9.094 1.00 74.50 72 ARG A CA 1
ATOM 532 C C . ARG A 1 72 ? 14.962 3.043 -8.151 1.00 74.50 72 ARG A C 1
ATOM 534 O O . ARG A 1 72 ? 14.924 3.508 -7.016 1.00 74.50 72 ARG A O 1
ATOM 541 N N . GLU A 1 73 ? 14.083 2.151 -8.597 1.00 69.88 73 GLU A N 1
ATOM 542 C CA . GLU A 1 73 ? 13.010 1.597 -7.770 1.00 69.88 73 GLU A CA 1
ATOM 543 C C . GLU A 1 73 ? 13.556 0.687 -6.657 1.00 69.88 73 GLU A C 1
ATOM 545 O O . GLU A 1 73 ? 13.087 0.703 -5.522 1.00 69.88 73 GLU A O 1
ATOM 550 N N . TRP A 1 74 ? 14.601 -0.084 -6.938 1.00 70.00 74 TRP A N 1
ATOM 551 C CA . TRP A 1 74 ? 15.279 -0.896 -5.935 1.00 70.00 74 TRP A CA 1
ATOM 552 C C . TRP A 1 74 ? 16.008 -0.035 -4.895 1.00 70.00 74 TRP A C 1
ATOM 554 O O . TRP A 1 74 ? 15.943 -0.302 -3.695 1.00 70.00 74 TRP A O 1
ATOM 564 N N . GLN A 1 75 ? 16.650 1.046 -5.334 1.00 69.38 75 GLN A N 1
ATOM 565 C CA . GLN A 1 75 ? 17.337 1.989 -4.459 1.00 69.38 75 GLN A CA 1
ATOM 566 C C . GL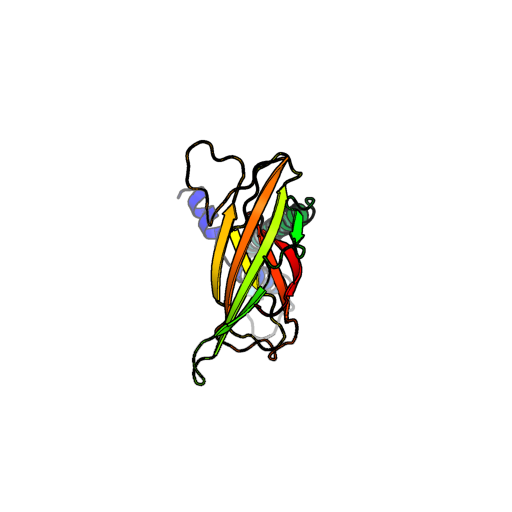N A 1 75 ? 16.353 2.825 -3.629 1.00 69.38 75 GLN A C 1
ATOM 568 O O . GLN A 1 75 ? 16.632 3.106 -2.463 1.00 69.38 75 GLN A O 1
ATOM 573 N N . SER A 1 76 ? 15.183 3.187 -4.169 1.00 60.88 76 SER A N 1
ATOM 574 C CA . SER A 1 76 ? 14.137 3.857 -3.388 1.00 60.88 76 SER A CA 1
ATOM 575 C C . SER A 1 76 ? 13.572 2.944 -2.297 1.00 60.88 76 SER A C 1
ATOM 577 O O . SER A 1 76 ? 13.376 3.410 -1.177 1.00 60.88 76 SER A O 1
ATOM 579 N N . ARG A 1 77 ? 13.430 1.638 -2.566 1.00 60.47 77 ARG A N 1
ATOM 580 C CA . ARG A 1 77 ? 13.020 0.625 -1.574 1.00 60.47 77 ARG A CA 1
ATOM 581 C C . ARG A 1 77 ? 14.034 0.405 -0.442 1.00 60.47 77 ARG A C 1
ATOM 583 O O . ARG A 1 77 ? 13.652 -0.115 0.600 1.00 60.47 77 ARG A O 1
ATOM 590 N N . ARG A 1 78 ? 15.307 0.783 -0.624 1.00 61.47 78 ARG A N 1
ATOM 591 C CA . ARG A 1 78 ? 16.357 0.704 0.413 1.00 61.47 78 ARG A CA 1
ATOM 592 C C . ARG A 1 78 ? 16.395 1.905 1.359 1.00 61.47 78 ARG A C 1
ATOM 594 O O . ARG A 1 78 ? 17.156 1.875 2.324 1.00 61.47 78 ARG A O 1
ATOM 601 N N . LYS A 1 79 ? 15.619 2.964 1.107 1.00 59.34 79 LYS A N 1
ATOM 602 C CA . LYS A 1 79 ? 15.565 4.101 2.032 1.00 59.34 79 LYS A CA 1
ATOM 603 C C . LYS A 1 79 ? 14.916 3.653 3.350 1.00 59.34 79 LYS A C 1
ATOM 605 O O . LYS A 1 79 ? 13.927 2.917 3.314 1.00 59.34 79 LYS A O 1
ATOM 610 N N . PRO A 1 80 ? 15.468 4.063 4.506 1.00 58.62 80 PRO A N 1
ATOM 611 C CA . PRO A 1 80 ? 14.900 3.698 5.793 1.00 58.62 80 PRO A CA 1
ATOM 612 C C . PRO A 1 80 ? 13.448 4.194 5.886 1.00 58.62 80 PRO A C 1
ATOM 614 O O . PRO A 1 80 ? 13.143 5.264 5.345 1.00 58.62 80 PRO A O 1
ATOM 617 N N . PRO A 1 81 ? 12.559 3.419 6.534 1.00 60.72 81 PRO A N 1
ATOM 618 C CA . PRO A 1 81 ? 11.157 3.782 6.696 1.00 60.72 81 PRO A CA 1
ATOM 619 C C . PRO A 1 81 ? 11.041 5.174 7.308 1.00 60.72 81 PRO A C 1
ATOM 621 O O . PRO A 1 81 ? 11.604 5.444 8.368 1.00 60.72 81 PRO A O 1
ATOM 624 N N . ARG A 1 82 ? 10.333 6.069 6.612 1.00 69.00 82 ARG A N 1
ATOM 625 C CA . ARG A 1 82 ? 10.131 7.445 7.084 1.00 69.00 82 ARG A CA 1
ATOM 626 C C . ARG A 1 82 ? 9.080 7.523 8.179 1.00 69.00 82 ARG A C 1
ATOM 628 O O . ARG A 1 82 ? 9.122 8.451 8.971 1.00 69.00 82 ARG A O 1
ATOM 635 N N . LEU A 1 83 ? 8.154 6.568 8.216 1.00 74.88 83 LEU A N 1
ATOM 636 C CA . LEU A 1 83 ? 7.043 6.542 9.158 1.00 74.88 83 LEU A CA 1
ATOM 637 C C . LEU A 1 83 ? 7.117 5.318 10.067 1.00 74.88 83 LEU A C 1
ATOM 639 O O . LEU A 1 83 ? 7.291 4.190 9.613 1.00 74.88 83 LEU A O 1
ATOM 643 N N . ASN A 1 84 ? 6.909 5.549 11.355 1.00 82.94 84 ASN A N 1
ATOM 644 C CA . ASN A 1 84 ? 6.707 4.513 12.352 1.00 82.94 84 ASN A CA 1
ATOM 645 C C . ASN A 1 84 ? 5.273 4.610 12.861 1.00 82.94 84 ASN A C 1
ATOM 647 O O . ASN A 1 84 ? 4.831 5.681 13.265 1.00 82.94 84 ASN A O 1
ATOM 651 N N . PHE A 1 85 ? 4.553 3.492 12.847 1.00 82.75 85 PHE A N 1
ATOM 652 C CA . PHE A 1 85 ? 3.189 3.413 13.359 1.00 82.75 85 PHE A CA 1
ATOM 653 C C . PHE A 1 85 ? 3.172 2.538 14.601 1.00 82.75 85 PHE A C 1
ATOM 655 O O . PHE A 1 85 ? 3.607 1.387 14.556 1.00 82.75 85 PHE A O 1
ATOM 662 N N . ILE A 1 86 ? 2.651 3.084 15.692 1.00 83.19 86 ILE A N 1
ATOM 663 C CA . ILE A 1 86 ? 2.488 2.386 16.962 1.00 83.19 86 ILE A CA 1
ATOM 664 C C . ILE A 1 86 ? 0.989 2.247 17.206 1.00 83.19 86 ILE A C 1
ATOM 666 O O . ILE A 1 86 ? 0.249 3.220 17.091 1.00 83.19 86 ILE A O 1
ATOM 670 N N . CYS A 1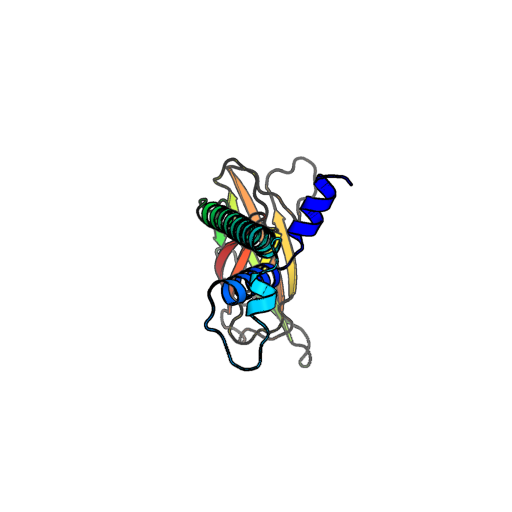 87 ? 0.531 1.026 17.482 1.00 79.38 87 CYS A N 1
ATOM 671 C CA . CYS A 1 87 ? -0.864 0.780 17.830 1.00 79.38 87 CYS A CA 1
ATOM 672 C C . CYS A 1 87 ? -1.067 1.096 19.306 1.00 79.38 87 CYS A C 1
ATOM 674 O O . CYS A 1 87 ? -0.415 0.478 20.148 1.00 79.38 87 CYS A O 1
ATOM 676 N N . ASP A 1 88 ? -1.949 2.046 19.606 1.00 69.62 88 ASP A N 1
ATOM 677 C CA . ASP A 1 88 ? -2.275 2.398 20.984 1.00 69.62 88 ASP A CA 1
ATOM 678 C C . ASP A 1 88 ? -3.514 1.604 21.422 1.00 69.62 88 ASP A C 1
ATOM 680 O O . ASP A 1 88 ? -4.661 2.025 21.256 1.00 69.62 88 ASP A O 1
ATOM 684 N N . ASP A 1 89 ? -3.278 0.391 21.925 1.00 63.47 89 ASP A N 1
ATOM 685 C CA . ASP A 1 89 ? -4.340 -0.503 22.406 1.00 63.47 89 ASP A CA 1
ATOM 686 C C . ASP A 1 89 ? -4.792 -0.158 23.843 1.00 63.47 89 ASP A C 1
ATOM 688 O O . ASP A 1 89 ? -5.778 -0.708 24.335 1.00 63.47 89 ASP A O 1
ATOM 692 N N . HIS A 1 90 ? -4.126 0.778 24.534 1.00 57.44 90 HIS A N 1
ATOM 693 C CA . HIS A 1 90 ? -4.262 0.954 25.985 1.00 57.44 90 HIS A CA 1
ATOM 694 C C . HIS A 1 90 ? -5.552 1.640 26.469 1.00 57.44 90 HIS A C 1
ATOM 696 O O . HIS A 1 90 ? -5.745 1.769 27.676 1.00 57.44 90 HIS A O 1
ATOM 702 N N . ARG A 1 91 ? -6.457 2.083 25.585 1.00 55.91 91 ARG A N 1
ATOM 703 C CA . ARG A 1 91 ? -7.630 2.895 25.989 1.00 55.91 91 ARG A CA 1
ATOM 704 C C . ARG A 1 91 ? -8.969 2.499 25.359 1.00 55.91 91 ARG A C 1
ATOM 706 O O . ARG A 1 91 ? -9.864 3.334 25.294 1.00 55.91 91 ARG A O 1
ATOM 713 N N . GLY A 1 92 ? -9.111 1.285 24.821 1.00 63.12 92 GLY A N 1
ATOM 714 C CA . GLY A 1 92 ? -10.354 0.881 24.132 1.00 63.12 92 GLY A CA 1
ATOM 715 C C . GLY A 1 92 ? -10.677 1.728 22.889 1.00 63.12 92 GLY A C 1
ATOM 716 O O . GLY A 1 92 ? -11.784 1.688 22.365 1.00 63.12 92 GLY A O 1
ATOM 717 N N . ARG A 1 93 ? -9.700 2.505 22.403 1.00 73.19 93 ARG A N 1
ATOM 718 C CA . ARG A 1 93 ? -9.821 3.365 21.218 1.00 73.19 93 ARG A CA 1
ATOM 719 C C . ARG A 1 93 ? -9.750 2.576 19.911 1.00 73.19 93 ARG A C 1
ATOM 721 O O . ARG A 1 93 ? -10.091 3.109 18.857 1.00 73.19 93 ARG A O 1
ATOM 728 N N . SER A 1 94 ? -9.281 1.335 19.987 1.00 82.75 94 SER A N 1
ATOM 729 C CA . SER A 1 94 ? -9.230 0.378 18.889 1.00 82.75 94 SER A CA 1
ATOM 730 C C . SER A 1 94 ? -10.222 -0.741 19.191 1.00 82.75 94 SER A C 1
ATOM 732 O O . SER A 1 94 ? -10.035 -1.497 20.143 1.00 82.75 94 SER A O 1
ATOM 734 N N . PHE A 1 95 ? -11.284 -0.841 18.400 1.00 86.00 95 PHE A N 1
ATOM 735 C CA . PHE A 1 95 ? -12.343 -1.825 18.601 1.00 86.00 95 PHE A CA 1
ATOM 736 C C . PHE A 1 95 ? -12.916 -2.289 17.265 1.00 86.00 95 PHE A C 1
ATOM 738 O O . PHE A 1 95 ? -12.702 -1.679 16.212 1.00 86.00 95 PHE A O 1
ATOM 745 N N . TRP A 1 96 ? -13.656 -3.390 17.310 1.00 87.88 96 TRP A N 1
ATOM 746 C CA . TRP A 1 96 ? -14.495 -3.812 16.198 1.00 87.88 96 TRP A CA 1
ATOM 747 C C . TRP A 1 96 ? -15.926 -4.031 16.683 1.00 87.88 96 TRP A C 1
ATOM 749 O O . TRP A 1 96 ? -16.148 -4.475 17.808 1.00 87.88 96 TRP A O 1
ATOM 759 N N . ALA A 1 97 ? -16.893 -3.713 15.836 1.00 85.56 97 ALA A N 1
ATOM 760 C CA . ALA A 1 97 ? -18.306 -3.921 16.101 1.00 85.56 97 ALA A CA 1
ATOM 761 C C . ALA A 1 97 ? -18.943 -4.625 14.905 1.00 85.56 97 ALA A C 1
ATOM 763 O O . ALA A 1 97 ? -18.625 -4.325 13.752 1.00 85.56 97 ALA A O 1
ATOM 764 N N . ASP A 1 98 ? -19.843 -5.561 15.182 1.00 86.25 98 ASP A N 1
ATOM 765 C CA . ASP A 1 98 ? -20.741 -6.090 14.164 1.00 86.25 98 ASP A CA 1
ATOM 766 C C . ASP A 1 98 ? -21.998 -5.219 14.099 1.00 86.25 98 ASP A C 1
ATOM 768 O O . ASP A 1 98 ? -22.520 -4.763 15.113 1.00 86.25 98 ASP A O 1
ATOM 772 N N . GLY A 1 99 ? -22.495 -5.019 12.889 1.00 81.50 99 GLY A N 1
ATOM 773 C CA . GLY A 1 99 ? -23.738 -4.331 12.591 1.00 81.50 99 GLY A CA 1
ATOM 774 C C . GLY A 1 99 ? -24.360 -4.864 11.301 1.00 81.50 99 GLY A C 1
ATOM 775 O O . GLY A 1 99 ? -23.933 -5.878 10.743 1.00 81.50 99 GLY A O 1
ATOM 776 N N . GLY A 1 100 ? -25.373 -4.159 10.806 1.00 80.25 100 GLY A N 1
ATOM 777 C CA . GLY A 1 100 ? -26.106 -4.541 9.599 1.00 80.25 100 GLY A CA 1
ATOM 778 C C . GLY A 1 100 ? -27.252 -5.521 9.860 1.00 80.25 100 GLY A C 1
ATOM 779 O O . GLY A 1 100 ? -27.613 -5.815 10.998 1.00 80.25 100 GLY A O 1
ATOM 780 N N . THR A 1 101 ? -27.864 -5.994 8.780 1.00 79.12 101 THR A N 1
ATOM 781 C CA . THR A 1 101 ? -29.008 -6.915 8.818 1.00 79.12 101 THR A CA 1
ATOM 782 C C . THR A 1 101 ? -28.549 -8.358 8.618 1.00 79.12 101 THR A C 1
ATOM 784 O O . THR A 1 101 ? -27.445 -8.609 8.135 1.00 79.12 101 THR A O 1
ATOM 787 N N . ALA A 1 102 ? -29.417 -9.332 8.915 1.00 76.12 102 ALA A N 1
ATOM 788 C CA . ALA A 1 102 ? -29.139 -10.748 8.648 1.00 76.12 102 ALA A CA 1
ATOM 789 C C . ALA A 1 102 ? -28.758 -11.017 7.175 1.00 76.12 102 ALA A C 1
ATOM 791 O O . ALA A 1 102 ? -27.966 -11.911 6.888 1.00 76.12 102 ALA A O 1
ATOM 792 N N . THR A 1 103 ? -29.291 -10.213 6.251 1.00 82.12 103 THR A N 1
ATOM 793 C CA . THR A 1 103 ? -29.030 -10.293 4.808 1.00 82.12 103 THR A CA 1
ATOM 794 C C . THR A 1 103 ? -27.766 -9.551 4.369 1.00 82.12 103 THR A C 1
ATOM 796 O O . THR A 1 103 ? -27.164 -9.928 3.366 1.00 82.12 103 THR A O 1
ATOM 799 N N . LYS A 1 104 ? -27.335 -8.523 5.111 1.00 82.81 104 LYS A N 1
ATOM 800 C CA . LYS A 1 104 ? -26.143 -7.722 4.808 1.00 82.81 104 LYS A CA 1
ATOM 801 C C . LYS A 1 104 ? -25.357 -7.432 6.095 1.00 82.81 104 LYS A C 1
ATOM 803 O O . LYS A 1 104 ? -25.476 -6.337 6.651 1.00 82.81 104 LYS A O 1
ATOM 808 N N . PRO A 1 105 ? -24.567 -8.403 6.590 1.00 81.69 105 PRO A N 1
ATOM 809 C CA . PRO A 1 105 ? -23.759 -8.206 7.783 1.00 81.69 105 PRO A CA 1
ATOM 810 C C . PRO A 1 105 ? -22.607 -7.247 7.490 1.00 81.69 105 PRO A C 1
ATOM 812 O O . PRO A 1 105 ? -21.939 -7.352 6.461 1.00 81.69 105 PRO A O 1
ATOM 815 N N . ILE A 1 106 ? -22.350 -6.343 8.425 1.00 84.06 106 ILE A N 1
ATOM 816 C CA . ILE A 1 106 ? -21.298 -5.338 8.338 1.00 84.06 106 ILE A CA 1
ATOM 817 C C . ILE A 1 106 ? -20.413 -5.475 9.575 1.00 84.06 106 ILE A C 1
ATOM 819 O O . ILE A 1 106 ? -20.915 -5.519 10.690 1.00 84.06 106 ILE A O 1
ATOM 823 N N . THR A 1 107 ? -19.098 -5.507 9.400 1.00 84.75 107 THR A N 1
ATOM 824 C CA . THR A 1 107 ? -18.141 -5.367 10.497 1.00 84.75 107 THR A CA 1
ATOM 825 C C . THR A 1 107 ? -17.473 -4.002 10.375 1.00 84.75 107 THR A C 1
ATOM 827 O O . THR A 1 107 ? -16.807 -3.707 9.380 1.00 84.75 107 THR A O 1
ATOM 830 N N . GLN A 1 108 ? -17.658 -3.167 11.391 1.00 87.44 108 GLN A N 1
ATOM 831 C CA . GLN A 1 108 ? -16.982 -1.886 11.541 1.00 87.44 108 GLN A CA 1
ATOM 832 C C . GLN A 1 108 ? -15.713 -2.083 12.362 1.00 87.44 108 GLN A C 1
ATOM 834 O O . GLN A 1 108 ? -15.715 -2.759 13.390 1.00 87.44 108 GLN A O 1
ATOM 839 N N . ILE A 1 109 ? -14.617 -1.500 11.898 1.00 86.44 109 ILE A N 1
ATOM 840 C CA . ILE A 1 109 ? -13.327 -1.535 12.574 1.00 86.44 109 ILE A CA 1
ATOM 841 C C . ILE A 1 109 ? -12.858 -0.104 12.753 1.00 86.44 109 ILE A C 1
ATOM 843 O O . ILE A 1 109 ? -12.707 0.611 11.765 1.00 86.44 109 ILE A O 1
ATOM 847 N N . ARG A 1 110 ? -12.561 0.267 13.996 1.00 87.44 110 ARG A N 1
ATOM 848 C CA . ARG A 1 110 ? -11.842 1.492 14.327 1.00 87.44 110 ARG A CA 1
ATOM 849 C C . ARG A 1 110 ? -10.481 1.118 14.890 1.00 87.44 110 ARG A C 1
ATOM 851 O O . ARG A 1 110 ? -10.387 0.358 15.851 1.00 87.44 110 ARG A O 1
ATOM 858 N N . LEU A 1 111 ? -9.428 1.653 14.288 1.00 86.19 111 LEU A N 1
ATOM 859 C CA . LEU A 1 111 ? -8.049 1.470 14.719 1.00 86.19 111 LEU A CA 1
ATOM 860 C C . LEU A 1 111 ? -7.437 2.821 15.064 1.00 86.19 111 LEU A C 1
ATOM 862 O O . LEU A 1 111 ? -7.400 3.707 14.214 1.00 86.19 111 LEU A O 1
ATOM 866 N N . SER A 1 112 ? -6.919 2.948 16.279 1.00 86.81 112 SER A N 1
ATOM 867 C CA . SER A 1 112 ? -6.207 4.138 16.739 1.00 86.81 112 SER A CA 1
ATOM 868 C C . SER A 1 112 ? -4.707 3.870 16.784 1.00 86.81 112 SER A C 1
ATOM 870 O O . SER A 1 112 ? -4.246 2.928 17.430 1.00 86.81 112 SER A O 1
ATOM 872 N N . LEU A 1 113 ? -3.951 4.686 16.060 1.00 86.56 113 LEU A N 1
ATOM 873 C CA . LEU A 1 113 ? -2.507 4.576 15.894 1.00 86.56 113 LEU A CA 1
ATOM 874 C C . LEU A 1 113 ? -1.852 5.914 16.205 1.00 86.56 113 LEU A C 1
ATOM 876 O O . LEU A 1 113 ? -2.406 6.955 15.879 1.00 86.56 113 LEU A O 1
ATOM 880 N N . THR A 1 114 ? -0.625 5.889 16.696 1.00 87.31 114 THR A N 1
ATOM 881 C CA . THR A 1 114 ? 0.245 7.063 16.695 1.00 87.31 114 THR A CA 1
ATOM 882 C C . THR A 1 114 ? 1.259 6.896 15.570 1.00 87.31 114 THR A C 1
ATOM 884 O O . THR A 1 114 ? 2.011 5.917 15.528 1.00 87.31 114 THR A O 1
ATOM 887 N N . ALA A 1 115 ? 1.254 7.828 14.620 1.00 86.50 115 ALA A N 1
ATOM 888 C CA . ALA A 1 115 ? 2.242 7.906 13.556 1.00 86.50 115 ALA A CA 1
ATOM 889 C C . ALA A 1 115 ? 3.363 8.855 13.975 1.00 86.50 115 ALA A C 1
ATOM 891 O O . ALA A 1 115 ? 3.102 9.982 14.383 1.00 86.50 115 ALA A O 1
ATOM 892 N N . ASN A 1 116 ? 4.607 8.416 13.833 1.00 87.19 116 ASN A N 1
ATOM 893 C CA . ASN A 1 116 ? 5.804 9.204 14.092 1.00 87.19 116 ASN A CA 1
ATOM 894 C C . ASN A 1 116 ? 6.648 9.271 12.817 1.00 87.19 116 ASN A C 1
ATOM 896 O O . ASN A 1 116 ? 6.925 8.239 12.202 1.00 87.19 116 ASN A O 1
ATOM 900 N N . ASN A 1 117 ? 7.064 10.473 12.428 1.00 86.88 117 ASN A N 1
ATOM 901 C CA . ASN A 1 117 ? 7.983 10.695 11.323 1.00 86.88 117 ASN A CA 1
ATOM 902 C C . ASN A 1 117 ? 9.360 11.115 11.860 1.00 86.88 117 ASN A C 1
ATOM 904 O O . ASN A 1 117 ? 9.604 12.308 12.027 1.00 86.88 117 ASN A O 1
ATOM 908 N N . PRO A 1 118 ? 10.292 10.183 12.124 1.00 81.62 118 PRO A N 1
ATOM 909 C CA . PRO A 1 118 ? 11.644 10.538 12.557 1.00 81.62 118 PRO A CA 1
ATOM 910 C C . PRO A 1 118 ? 12.485 11.224 11.466 1.00 81.62 118 PRO A C 1
ATOM 912 O O . PRO A 1 118 ? 13.513 11.828 11.776 1.00 81.62 118 PRO A O 1
ATOM 915 N N . ALA A 1 119 ? 12.097 11.125 10.191 1.00 80.94 119 ALA A N 1
ATOM 916 C CA . ALA A 1 119 ? 12.851 11.720 9.094 1.00 80.94 119 ALA A CA 1
ATOM 917 C C . ALA A 1 119 ? 12.669 13.252 9.063 1.00 80.94 119 ALA A C 1
ATOM 919 O O . ALA A 1 119 ? 11.653 13.756 9.519 1.00 80.94 119 ALA A O 1
ATOM 920 N N . PRO A 1 120 ? 13.613 14.030 8.503 1.00 78.62 120 PRO A N 1
ATOM 921 C CA . PRO A 1 120 ? 13.485 15.491 8.408 1.00 78.62 120 PRO A CA 1
ATOM 922 C C . PRO A 1 120 ? 12.500 15.969 7.324 1.00 78.62 120 PRO A C 1
ATOM 924 O O . PRO A 1 120 ? 12.164 17.148 7.284 1.00 78.62 120 PRO A O 1
ATOM 927 N N . GLY A 1 121 ? 12.050 15.084 6.429 1.00 80.69 121 GLY A N 1
ATOM 928 C CA . GLY A 1 121 ? 11.104 15.420 5.360 1.00 80.69 121 GLY A CA 1
ATOM 929 C C . GLY A 1 121 ? 9.653 15.184 5.766 1.00 80.69 121 GLY A C 1
ATOM 930 O O . GLY A 1 121 ? 9.385 14.452 6.712 1.00 80.69 121 GLY A O 1
ATOM 931 N N . SER A 1 122 ? 8.707 15.751 5.021 1.00 81.44 122 SER A N 1
ATOM 932 C CA . SER A 1 122 ? 7.303 15.366 5.143 1.00 81.44 122 SER A CA 1
ATOM 933 C C . SER A 1 122 ? 7.063 13.966 4.584 1.00 81.44 122 SER A C 1
ATOM 935 O O . SER A 1 122 ? 7.733 13.539 3.641 1.00 81.44 122 SER A O 1
ATOM 937 N N . ALA A 1 123 ? 6.093 13.269 5.161 1.00 80.12 123 ALA A N 1
ATOM 938 C CA . ALA A 1 123 ? 5.583 12.014 4.642 1.00 80.12 123 ALA A CA 1
ATOM 939 C C . ALA A 1 123 ? 4.061 12.000 4.769 1.00 80.12 123 ALA A C 1
ATOM 941 O O . ALA A 1 123 ? 3.485 12.553 5.709 1.00 80.12 123 ALA A O 1
ATOM 942 N N . ARG A 1 124 ? 3.398 11.361 3.811 1.00 81.81 124 ARG A N 1
ATOM 943 C CA . ARG A 1 124 ? 1.943 11.268 3.774 1.00 81.81 124 ARG A CA 1
ATOM 944 C C . ARG A 1 124 ? 1.515 9.852 3.450 1.00 81.81 124 ARG A C 1
ATOM 946 O O . ARG A 1 124 ? 2.035 9.241 2.520 1.00 81.81 124 ARG A O 1
ATOM 953 N N . VAL A 1 125 ? 0.518 9.359 4.180 1.00 79.81 125 VAL A N 1
ATOM 954 C CA . VAL A 1 125 ? -0.169 8.115 3.828 1.00 79.81 125 VAL A CA 1
ATOM 955 C C . VAL A 1 125 ? -1.162 8.418 2.714 1.00 79.81 125 VAL A C 1
ATOM 957 O O . VAL A 1 125 ? -2.057 9.251 2.859 1.00 79.81 125 VAL A O 1
ATOM 960 N N . VAL A 1 126 ? -0.981 7.754 1.579 1.00 76.25 126 VAL A N 1
ATOM 961 C CA . VAL A 1 126 ? -1.821 7.936 0.390 1.00 76.25 126 VAL A CA 1
ATOM 962 C C . VAL A 1 126 ? -2.915 6.885 0.339 1.00 76.25 126 VAL A C 1
ATOM 964 O O . VAL A 1 126 ? -4.018 7.155 -0.133 1.00 76.25 126 VAL A O 1
ATOM 967 N N . LYS A 1 127 ? -2.619 5.676 0.817 1.00 77.88 127 LYS A N 1
ATOM 968 C CA . LYS A 1 127 ? -3.540 4.553 0.717 1.00 77.88 127 LYS A CA 1
ATOM 969 C C . LYS A 1 127 ? -3.421 3.656 1.930 1.00 77.88 127 LYS A C 1
ATOM 971 O O . LYS A 1 127 ? -2.330 3.373 2.402 1.00 77.88 127 LYS A O 1
ATOM 976 N N . VAL A 1 128 ? -4.556 3.156 2.389 1.00 79.00 128 VAL A N 1
ATOM 977 C CA . VAL A 1 128 ? -4.615 2.087 3.383 1.00 79.00 128 VAL A CA 1
ATOM 978 C C . VAL A 1 128 ? -5.174 0.856 2.695 1.00 79.00 128 VAL A C 1
ATOM 980 O O . VAL A 1 128 ? -5.953 0.950 1.743 1.00 79.00 128 VAL A O 1
ATOM 983 N N . ARG A 1 129 ? -4.750 -0.321 3.129 1.00 77.44 129 ARG A N 1
ATOM 984 C CA . ARG A 1 129 ? -5.286 -1.584 2.647 1.00 77.44 129 ARG A CA 1
ATOM 985 C C . ARG A 1 129 ? -5.403 -2.557 3.801 1.00 77.44 129 ARG A C 1
ATOM 987 O O . ARG A 1 129 ? -4.439 -2.795 4.515 1.00 77.44 129 ARG A O 1
ATOM 994 N N . ILE A 1 130 ? -6.563 -3.181 3.946 1.00 78.81 130 ILE A N 1
ATOM 995 C CA . ILE A 1 130 ? -6.719 -4.279 4.900 1.00 78.81 130 ILE A CA 1
ATOM 996 C C . ILE A 1 130 ? -6.132 -5.532 4.269 1.00 78.81 130 ILE A C 1
ATOM 998 O O . ILE A 1 130 ? -6.548 -5.971 3.190 1.00 78.81 130 ILE A O 1
ATOM 1002 N N . ARG A 1 131 ? -5.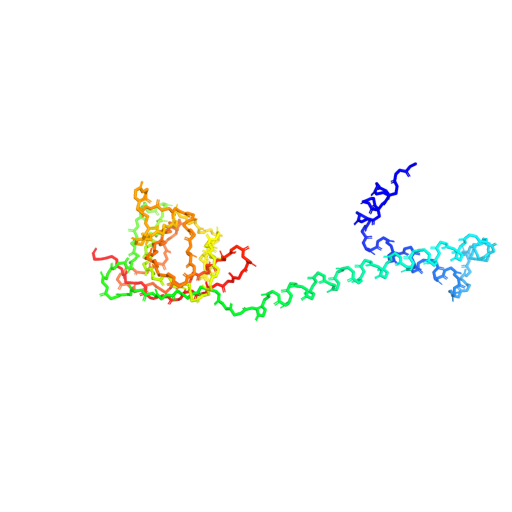130 -6.112 4.927 1.00 71.00 131 ARG A N 1
ATOM 1003 C CA . ARG A 1 131 ? -4.520 -7.352 4.477 1.00 71.00 131 ARG A CA 1
ATOM 1004 C C . ARG A 1 131 ? -5.459 -8.496 4.832 1.00 71.00 131 ARG A C 1
ATOM 1006 O O . ARG A 1 131 ? -5.593 -8.879 5.990 1.00 71.00 131 ARG A O 1
ATOM 1013 N N . ARG A 1 132 ? -6.108 -9.012 3.787 1.00 62.31 132 ARG A N 1
ATOM 1014 C CA . ARG A 1 132 ? -7.084 -10.106 3.810 1.00 62.31 132 ARG A CA 1
ATOM 1015 C C . ARG A 1 132 ? -6.728 -11.187 4.855 1.00 62.31 132 ARG A C 1
ATOM 1017 O O . ARG A 1 132 ? -5.743 -11.902 4.653 1.00 62.31 132 ARG A O 1
ATOM 1024 N N . PRO A 1 133 ? -7.564 -11.426 5.882 1.00 55.62 133 PRO A N 1
ATOM 1025 C CA . PRO A 1 133 ? -7.827 -12.799 6.299 1.00 55.62 133 PRO A CA 1
ATOM 1026 C C . PRO A 1 133 ? -8.338 -13.532 5.051 1.00 55.62 133 PRO A C 1
ATOM 1028 O O . PRO A 1 133 ? -9.067 -12.924 4.269 1.00 55.62 133 PRO A O 1
ATOM 1031 N N . ARG A 1 134 ? -7.934 -14.788 4.825 1.00 53.38 134 ARG A N 1
ATOM 1032 C CA . ARG A 1 134 ? -8.059 -15.581 3.571 1.00 53.38 134 ARG A CA 1
ATOM 1033 C C . ARG A 1 134 ? -9.406 -15.539 2.796 1.00 53.38 134 ARG A C 1
ATOM 1035 O O . ARG A 1 134 ? -9.463 -16.065 1.693 1.00 53.38 134 ARG A O 1
ATOM 1042 N N . PHE A 1 135 ? -10.454 -14.890 3.301 1.00 54.81 135 PHE A N 1
ATOM 1043 C CA . PHE A 1 135 ? -11.833 -14.927 2.812 1.00 54.81 135 PHE A CA 1
ATOM 1044 C C . PHE A 1 135 ? -12.449 -13.565 2.415 1.00 54.81 135 PHE A C 1
ATOM 1046 O O . PHE A 1 135 ? -13.622 -13.525 2.047 1.00 54.81 135 PHE A O 1
ATOM 1053 N N . ILE A 1 136 ? -11.718 -12.442 2.455 1.00 58.94 136 ILE A N 1
ATOM 1054 C CA . ILE A 1 136 ? -12.281 -11.118 2.104 1.00 58.94 136 ILE A CA 1
ATOM 1055 C C . ILE A 1 136 ? -12.040 -10.778 0.622 1.00 58.94 136 ILE A C 1
ATOM 1057 O O . ILE A 1 136 ? -10.891 -10.633 0.199 1.00 58.94 136 ILE A O 1
ATOM 1061 N N . ARG A 1 137 ? -13.114 -10.609 -0.169 1.00 51.41 137 ARG A N 1
ATOM 1062 C CA . ARG A 1 137 ? -13.041 -10.155 -1.576 1.00 51.41 137 ARG A CA 1
ATOM 1063 C C . ARG A 1 137 ? -13.068 -8.626 -1.712 1.00 51.41 137 ARG A C 1
ATOM 1065 O O . ARG A 1 137 ? -12.293 -8.110 -2.516 1.00 51.41 137 ARG A O 1
ATOM 1072 N N . ALA A 1 138 ? -13.827 -7.926 -0.866 1.00 52.50 138 ALA A N 1
ATOM 1073 C CA . ALA A 1 138 ? -13.906 -6.466 -0.812 1.00 52.50 138 ALA A CA 1
ATOM 1074 C C . ALA A 1 138 ? -13.887 -5.986 0.651 1.00 52.50 138 ALA A C 1
ATOM 1076 O O . ALA A 1 138 ? -14.596 -6.530 1.492 1.00 52.50 138 ALA A O 1
ATOM 1077 N N . ALA A 1 139 ? -13.025 -5.019 0.955 1.00 57.03 139 ALA A N 1
ATOM 1078 C CA . ALA A 1 139 ? -13.048 -4.254 2.196 1.00 57.03 139 ALA A CA 1
ATOM 1079 C C . ALA A 1 139 ? -12.978 -2.791 1.776 1.00 57.03 139 ALA A C 1
ATOM 1081 O O . ALA A 1 139 ? -12.014 -2.402 1.108 1.00 57.03 139 ALA A O 1
ATOM 1082 N N . GLU A 1 140 ? -14.007 -2.025 2.112 1.00 59.28 140 GLU A N 1
ATOM 1083 C CA . GLU A 1 140 ? -14.050 -0.601 1.834 1.00 59.28 140 GLU A CA 1
ATOM 1084 C C . GLU A 1 140 ? -13.497 0.141 3.051 1.00 59.28 140 GLU A C 1
ATOM 1086 O O . GLU A 1 140 ? -13.860 -0.113 4.200 1.00 59.28 140 GLU A O 1
ATOM 1091 N N . ILE A 1 141 ? -12.523 1.011 2.814 1.00 60.56 141 ILE A N 1
ATOM 1092 C CA . ILE A 1 141 ? -11.964 1.837 3.881 1.00 60.56 141 ILE A CA 1
ATOM 1093 C C . ILE A 1 141 ? -12.758 3.128 3.853 1.00 60.56 141 ILE A C 1
ATOM 1095 O O . ILE A 1 141 ? -12.615 3.906 2.913 1.00 60.56 141 ILE A O 1
ATOM 1099 N N . SER A 1 142 ? -13.617 3.307 4.853 1.00 59.59 142 SER A N 1
ATOM 1100 C CA . SER A 1 142 ? -14.565 4.415 4.913 1.00 59.59 142 SER A CA 1
ATOM 1101 C C . SER A 1 142 ? -13.865 5.738 5.199 1.00 59.59 142 SER A C 1
ATOM 1103 O O . SER A 1 142 ? -14.198 6.751 4.590 1.00 59.59 142 SER A O 1
ATOM 1105 N N . SER A 1 143 ? -12.862 5.744 6.081 1.00 61.44 143 SER A N 1
ATOM 1106 C CA . SER A 1 143 ? -12.095 6.955 6.362 1.00 61.44 143 SER A CA 1
ATOM 1107 C C . SER A 1 143 ? -10.744 6.666 7.004 1.00 61.44 143 SER A C 1
ATOM 1109 O O . SER A 1 143 ? -10.595 5.821 7.880 1.00 61.44 143 SER A O 1
ATOM 1111 N N . LEU A 1 144 ? -9.746 7.433 6.582 1.00 63.00 144 LEU A N 1
ATOM 1112 C CA . LEU A 1 144 ? -8.495 7.622 7.304 1.00 63.00 144 LEU A CA 1
ATOM 1113 C C . LEU A 1 144 ? -8.516 9.058 7.814 1.00 63.00 144 LEU A C 1
ATOM 1115 O O . LEU A 1 144 ? -8.819 9.948 7.024 1.00 63.00 144 LEU A O 1
ATOM 1119 N N . SER A 1 145 ? -8.215 9.298 9.084 1.00 63.31 145 SER A N 1
ATOM 1120 C CA . SER A 1 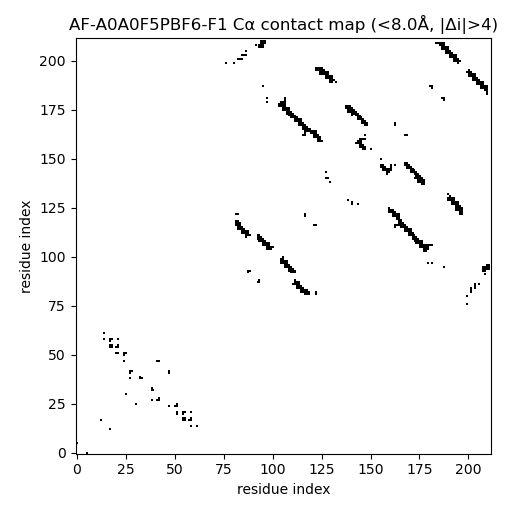145 ? -8.083 10.646 9.636 1.00 63.31 145 SER A CA 1
ATOM 1121 C C . SER A 1 145 ? -6.777 10.782 10.412 1.00 63.31 145 SER A C 1
ATOM 1123 O O . SER A 1 145 ? -6.386 9.901 11.175 1.00 63.31 145 SER A O 1
ATOM 1125 N N . PHE A 1 146 ? -6.086 11.895 10.181 1.00 60.41 146 PHE A N 1
ATOM 1126 C CA . PHE A 1 146 ? -4.916 12.305 10.948 1.00 60.41 146 PHE A CA 1
ATOM 1127 C C . PHE A 1 146 ? -5.308 13.489 11.823 1.00 60.41 146 PHE A C 1
ATOM 1129 O O . PHE A 1 146 ? -5.785 14.504 11.307 1.00 60.41 146 PHE A O 1
ATOM 1136 N N . GLN A 1 147 ? -5.080 13.350 13.123 1.00 60.72 147 GLN A N 1
ATOM 1137 C CA . GLN A 1 147 ? -5.162 14.409 14.111 1.00 60.72 147 GLN A CA 1
ATOM 1138 C C . GLN A 1 147 ? -3.730 14.832 14.460 1.00 60.72 147 GLN A C 1
ATOM 1140 O O . GLN A 1 147 ? -3.039 14.212 15.269 1.00 60.72 147 GLN A O 1
ATOM 1145 N N . SER A 1 148 ? -3.252 15.876 13.778 1.00 53.91 148 SER A N 1
ATOM 1146 C CA . SER A 1 148 ? -1.954 16.481 14.089 1.00 53.91 148 SER A CA 1
ATOM 1147 C C . SER A 1 148 ? -2.115 17.497 15.224 1.00 53.91 148 SER A C 1
ATOM 1149 O O . SER A 1 148 ? -3.027 18.323 15.155 1.00 53.91 148 SER A O 1
ATOM 1151 N N . PRO A 1 149 ? -1.230 17.504 16.236 1.00 49.75 149 PRO A N 1
ATOM 1152 C CA . PRO A 1 149 ? -1.282 18.481 17.323 1.00 49.75 149 PRO A CA 1
ATOM 1153 C C . PRO A 1 149 ? -0.943 19.918 16.882 1.00 49.75 149 PRO A C 1
ATOM 1155 O O . PRO A 1 149 ? -1.237 20.859 17.612 1.00 49.75 149 PRO A O 1
ATOM 1158 N N . MET A 1 150 ? -0.358 20.123 15.694 1.00 46.19 150 MET A N 1
ATOM 1159 C CA . MET A 1 150 ? -0.007 21.450 15.168 1.00 46.19 150 MET A CA 1
ATOM 1160 C C . MET A 1 150 ? -0.764 21.759 13.872 1.00 46.19 150 MET A C 1
ATOM 1162 O O . MET A 1 150 ? -0.201 21.713 12.780 1.00 46.19 150 MET A O 1
ATOM 1166 N N . GLN A 1 151 ? -2.035 22.139 13.980 1.00 46.53 151 GLN A N 1
ATOM 1167 C CA . GLN A 1 151 ? -2.611 23.095 13.034 1.00 46.53 151 GLN A CA 1
ATOM 1168 C C . GLN A 1 151 ? -3.120 24.295 13.825 1.00 46.53 151 GLN A C 1
ATOM 1170 O O . GLN A 1 151 ? -4.221 24.293 14.366 1.00 46.53 151 GLN A O 1
ATOM 1175 N N . ILE A 1 152 ? -2.276 25.324 13.916 1.00 39.12 152 ILE A N 1
ATOM 1176 C CA . ILE A 1 152 ? -2.683 26.653 14.368 1.00 39.12 152 ILE A CA 1
ATOM 1177 C C . ILE A 1 152 ? -3.730 27.145 13.354 1.00 39.12 152 ILE A C 1
ATOM 1179 O O . ILE A 1 152 ? -3.382 27.511 12.235 1.00 39.12 152 ILE A O 1
ATOM 1183 N N . GLY A 1 153 ? -5.014 27.082 13.721 1.00 41.44 153 GLY A N 1
ATOM 1184 C CA . GLY A 1 153 ? -6.112 27.731 12.993 1.00 41.44 153 GLY A CA 1
ATOM 1185 C C . GLY A 1 153 ? -6.772 26.964 11.835 1.00 41.44 153 GLY A C 1
ATOM 1186 O O . GLY A 1 153 ? -7.412 27.606 11.007 1.00 41.44 153 GLY A O 1
ATOM 1187 N N . GLY A 1 154 ? -6.671 25.631 11.745 1.00 41.53 154 GLY A N 1
ATOM 1188 C CA . GLY A 1 154 ? -7.285 24.856 10.651 1.00 41.53 154 GLY A CA 1
ATOM 1189 C C . GLY A 1 154 ? -7.769 23.463 11.066 1.00 41.53 154 GLY A C 1
ATOM 1190 O O . GLY A 1 154 ? -7.252 22.899 12.023 1.00 41.53 154 GLY A O 1
ATOM 1191 N N . SER A 1 155 ? -8.797 22.957 10.366 1.00 38.94 155 SER A N 1
ATOM 1192 C CA . SER A 1 155 ? -9.524 21.690 10.601 1.00 38.94 155 SER A CA 1
ATOM 1193 C C . SER A 1 155 ? -8.714 20.596 11.315 1.00 38.94 155 SER A C 1
ATOM 1195 O O . SER A 1 155 ? -7.784 20.027 10.749 1.00 38.94 155 SER A O 1
ATOM 1197 N N . ILE A 1 156 ? -9.162 20.234 12.523 1.00 49.62 156 ILE A N 1
ATOM 1198 C CA . ILE A 1 156 ? -8.559 19.243 13.441 1.00 49.62 156 ILE A CA 1
ATOM 1199 C C . ILE A 1 156 ? -8.416 17.846 12.799 1.00 49.62 156 ILE A C 1
ATOM 1201 O O . ILE A 1 156 ? -7.613 17.028 13.246 1.00 49.62 156 ILE A O 1
ATOM 1205 N N . TYR A 1 157 ? -9.156 17.580 11.719 1.00 48.97 157 TYR A N 1
ATOM 1206 C CA . TYR A 1 157 ? -9.144 16.312 11.004 1.00 48.97 157 TYR A CA 1
ATOM 1207 C C . TYR A 1 157 ? -8.824 16.541 9.528 1.00 48.97 157 TYR A C 1
ATOM 1209 O O . TYR A 1 157 ? -9.555 17.233 8.816 1.00 48.97 157 TYR A O 1
ATOM 1217 N N . SER A 1 158 ? -7.746 15.920 9.048 1.00 52.56 158 SER A N 1
ATOM 1218 C CA . SER A 1 158 ? -7.460 15.821 7.616 1.00 52.56 158 SER A CA 1
ATOM 1219 C C . SER A 1 158 ? -7.346 14.360 7.215 1.00 52.56 158 SER A C 1
ATOM 1221 O O . SER A 1 158 ? -6.504 13.621 7.728 1.00 52.56 158 SER A O 1
ATOM 1223 N N . SER A 1 159 ? -8.158 13.940 6.243 1.00 56.12 159 SER A N 1
ATOM 1224 C CA . SER A 1 159 ? -8.069 12.597 5.655 1.00 56.12 159 SER A CA 1
ATOM 1225 C C . SER A 1 159 ? -6.835 12.385 4.779 1.00 56.12 159 SER A C 1
ATOM 1227 O O . SER A 1 159 ? -6.545 11.285 4.313 1.00 56.12 159 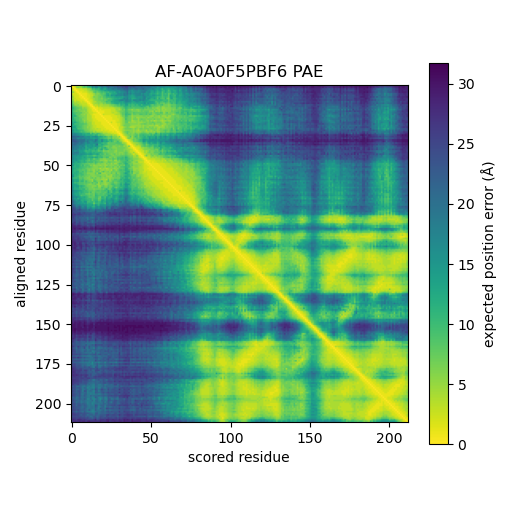SER A O 1
ATOM 1229 N N . LYS A 1 160 ? -6.088 13.467 4.559 1.00 61.97 160 LYS A N 1
ATOM 1230 C CA . LYS A 1 160 ? -4.905 13.554 3.711 1.00 61.97 160 LYS A CA 1
ATOM 1231 C C . LYS A 1 160 ? -3.699 14.095 4.485 1.00 61.97 160 LYS A C 1
ATOM 1233 O O . LYS A 1 160 ? -2.766 14.573 3.849 1.00 61.97 160 LYS A O 1
ATOM 1238 N N . GLY A 1 161 ? -3.743 14.062 5.821 1.00 65.81 161 GLY A N 1
ATOM 1239 C CA . GLY A 1 161 ? -2.760 14.701 6.692 1.00 65.81 161 GLY A CA 1
ATOM 1240 C C . GLY A 1 161 ? -1.321 14.354 6.316 1.00 65.81 161 GLY A C 1
ATOM 1241 O O . GLY A 1 161 ? -0.942 13.186 6.240 1.00 65.81 161 GLY A O 1
ATOM 1242 N N . THR A 1 162 ? -0.531 15.390 6.054 1.00 74.56 162 THR A N 1
ATOM 1243 C CA . THR A 1 162 ? 0.916 15.283 5.883 1.00 74.56 162 THR A CA 1
ATOM 1244 C C . THR A 1 162 ? 1.559 15.352 7.262 1.00 74.56 162 THR A C 1
ATOM 1246 O O . THR A 1 162 ? 1.295 16.293 8.010 1.00 74.56 162 THR A O 1
ATOM 1249 N N . LEU A 1 163 ? 2.404 14.379 7.597 1.00 79.69 163 LEU A N 1
ATOM 1250 C CA . LEU A 1 163 ? 3.192 14.388 8.824 1.00 79.69 163 LEU A CA 1
ATOM 1251 C C . LEU A 1 163 ? 4.565 14.984 8.517 1.00 79.69 163 LEU A C 1
ATOM 1253 O O . LEU A 1 163 ? 5.336 14.408 7.742 1.00 79.69 163 LEU A O 1
ATOM 1257 N N . PHE A 1 164 ? 4.872 16.150 9.083 1.00 80.94 164 PHE A N 1
ATOM 1258 C CA . PHE A 1 164 ? 6.175 16.780 8.883 1.00 80.94 164 PHE A CA 1
ATOM 1259 C C . PHE A 1 164 ? 7.262 16.073 9.691 1.00 80.94 164 PHE A C 1
ATOM 1261 O O . PHE A 1 164 ? 6.989 15.246 10.562 1.00 80.94 164 PHE A O 1
ATOM 1268 N N . GLY A 1 165 ? 8.512 16.369 9.354 1.00 82.50 165 GLY A N 1
ATOM 1269 C CA . GLY A 1 165 ? 9.641 15.711 9.979 1.00 82.50 165 GLY A CA 1
ATOM 1270 C C . GLY A 1 165 ? 9.741 15.983 11.476 1.00 82.50 165 GLY A C 1
ATOM 1271 O O . GLY A 1 165 ? 9.469 17.091 11.935 1.00 82.50 165 GLY A O 1
ATOM 1272 N N . LYS A 1 166 ? 10.153 14.961 12.228 1.00 82.50 166 LYS A N 1
ATOM 1273 C CA . LYS A 1 166 ? 10.249 14.931 13.698 1.00 82.50 166 LYS A CA 1
ATOM 1274 C C . LYS A 1 166 ? 8.922 15.162 14.435 1.00 82.50 166 LYS A C 1
ATOM 1276 O O . LYS A 1 166 ? 8.937 15.474 15.623 1.00 82.50 166 LYS A O 1
ATOM 1281 N N . GLN A 1 167 ? 7.785 15.012 13.757 1.00 84.06 167 GLN A N 1
ATOM 1282 C CA . GLN A 1 167 ? 6.465 15.143 14.371 1.00 84.06 167 GLN A CA 1
ATOM 1283 C C . GLN A 1 167 ? 5.820 13.784 14.628 1.00 84.06 167 GLN A C 1
ATOM 1285 O O . GLN A 1 167 ? 6.088 12.796 13.942 1.00 84.06 167 GLN A O 1
ATOM 1290 N N . SER A 1 168 ? 4.928 13.769 15.615 1.00 83.19 168 SER A N 1
ATOM 1291 C CA . SER A 1 168 ? 4.012 12.664 15.872 1.00 83.19 168 SER A CA 1
ATOM 1292 C C . SER A 1 168 ? 2.570 13.154 15.774 1.00 83.19 168 SER A C 1
ATOM 1294 O O . SER A 1 168 ? 2.278 14.293 16.137 1.00 83.19 168 SER A O 1
ATOM 1296 N N . ALA A 1 169 ? 1.686 12.306 15.259 1.00 83.75 169 ALA A N 1
ATOM 1297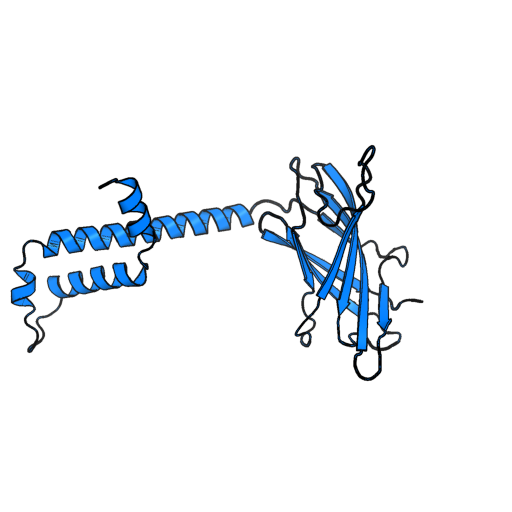 C CA . ALA A 1 169 ? 0.263 12.582 15.126 1.00 83.75 169 ALA A CA 1
ATOM 1298 C C . ALA A 1 169 ? -0.556 11.341 15.472 1.00 83.75 169 ALA A C 1
ATOM 1300 O O . ALA A 1 169 ? -0.181 10.216 15.123 1.00 83.75 169 ALA A O 1
ATOM 1301 N N . ASP A 1 170 ? -1.703 11.561 16.102 1.00 82.81 170 ASP A N 1
ATOM 1302 C CA . ASP A 1 170 ? -2.677 10.504 16.325 1.00 82.81 170 ASP A CA 1
ATOM 1303 C C . ASP A 1 170 ? -3.473 10.285 15.038 1.00 82.81 170 ASP A C 1
ATOM 1305 O O . ASP A 1 170 ? -3.806 11.212 14.301 1.00 82.81 170 ASP A O 1
ATOM 1309 N N . CYS A 1 171 ? -3.713 9.027 14.707 1.00 81.00 171 CYS A N 1
ATOM 1310 C CA . CYS A 1 171 ? -4.302 8.595 13.453 1.00 81.00 171 CYS A CA 1
ATOM 1311 C C . CYS A 1 171 ? -5.425 7.618 13.759 1.00 81.00 171 CYS A C 1
ATOM 1313 O O . CYS A 1 171 ? -5.232 6.660 14.509 1.00 81.00 171 CYS A O 1
ATOM 1315 N N . HIS A 1 172 ? -6.570 7.807 13.117 1.00 83.69 172 HIS A N 1
ATOM 1316 C CA . HIS A 1 172 ? -7.672 6.865 13.194 1.00 83.69 172 HIS A CA 1
ATOM 1317 C C . HIS A 1 172 ? -7.949 6.285 11.813 1.00 83.69 172 HIS A C 1
ATOM 1319 O O . HIS A 1 172 ? -8.028 6.997 10.809 1.00 83.69 172 HIS A O 1
ATOM 1325 N N . ILE A 1 173 ? -8.069 4.965 11.760 1.00 83.56 173 ILE A N 1
ATOM 1326 C CA . ILE A 1 173 ? -8.501 4.239 10.573 1.00 83.56 173 ILE A CA 1
ATOM 1327 C C . ILE A 1 173 ? -9.864 3.658 10.892 1.00 83.56 173 ILE A C 1
ATOM 1329 O O . ILE A 1 173 ? -9.970 2.762 11.728 1.00 83.56 173 ILE A O 1
ATOM 1333 N N . ASP A 1 174 ? -10.878 4.148 10.195 1.00 83.50 174 ASP A N 1
ATOM 1334 C CA . ASP A 1 174 ? -12.210 3.575 10.230 1.00 83.50 174 ASP A CA 1
ATOM 1335 C C . A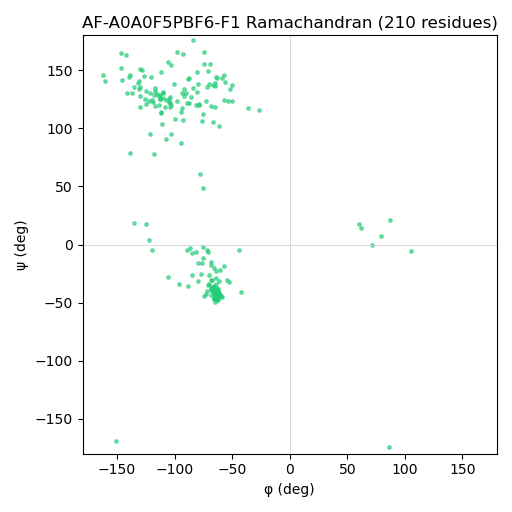SP A 1 174 ? -12.419 2.793 8.927 1.00 83.50 174 ASP A C 1
ATOM 1337 O O . ASP A 1 174 ? -12.195 3.287 7.815 1.00 83.50 174 ASP A O 1
ATOM 1341 N N . ALA A 1 175 ? -12.805 1.531 9.062 1.00 82.12 175 ALA A N 1
ATOM 1342 C CA . ALA A 1 175 ? -13.082 0.656 7.938 1.00 82.12 175 ALA A CA 1
ATOM 1343 C C . ALA A 1 175 ? -14.414 -0.057 8.124 1.00 82.12 175 ALA A C 1
ATOM 1345 O O . ALA A 1 175 ? -14.730 -0.542 9.212 1.00 82.12 175 ALA A O 1
ATOM 1346 N N . ILE A 1 176 ? -15.164 -0.162 7.030 1.00 81.81 176 ILE A N 1
ATOM 1347 C CA . ILE A 1 176 ? -16.461 -0.825 6.991 1.00 81.81 176 ILE A CA 1
ATOM 1348 C C . ILE A 1 176 ? -16.336 -2.005 6.038 1.00 81.81 176 ILE A C 1
ATOM 1350 O O . ILE A 1 176 ? -16.025 -1.868 4.856 1.00 81.81 176 ILE A O 1
ATOM 1354 N N . ILE A 1 177 ? -16.550 -3.201 6.565 1.00 82.00 177 ILE A N 1
ATOM 1355 C CA . ILE A 1 177 ? -16.414 -4.431 5.798 1.00 82.00 177 ILE A CA 1
ATOM 1356 C C . ILE A 1 177 ? -17.794 -5.049 5.687 1.00 82.00 177 ILE A C 1
ATOM 1358 O O . ILE A 1 177 ? -18.398 -5.388 6.697 1.00 82.00 177 ILE A O 1
ATOM 1362 N N . GLU A 1 178 ? -18.291 -5.222 4.464 1.00 82.00 178 GLU A N 1
ATOM 1363 C CA . GLU A 1 178 ? -19.606 -5.817 4.176 1.00 82.00 178 GLU A CA 1
ATOM 1364 C C . GLU A 1 178 ? -19.609 -7.345 4.363 1.00 82.00 178 GLU A C 1
ATOM 1366 O O . GLU A 1 178 ? -19.982 -8.122 3.482 1.00 82.00 178 GLU A O 1
ATOM 1371 N N . ARG A 1 179 ? -19.086 -7.803 5.498 1.00 77.44 179 ARG A N 1
ATOM 1372 C CA . ARG A 1 179 ? -19.100 -9.197 5.911 1.00 77.44 179 ARG A CA 1
ATOM 1373 C C . ARG A 1 179 ? -18.828 -9.289 7.402 1.00 77.44 179 ARG A C 1
ATOM 1375 O O . ARG A 1 179 ? -17.962 -8.586 7.907 1.00 77.44 179 ARG A O 1
ATOM 1382 N N . LYS A 1 180 ? -19.449 -10.271 8.053 1.00 80.25 180 LYS A N 1
ATOM 1383 C CA . LYS A 1 180 ? -19.085 -10.687 9.408 1.00 80.25 180 LYS A CA 1
ATOM 1384 C C . LYS A 1 180 ? -17.672 -11.278 9.441 1.00 80.25 180 LYS A C 1
ATOM 1386 O O . LYS A 1 180 ? -17.413 -12.293 8.787 1.00 80.25 180 LYS A O 1
ATOM 1391 N N . LEU A 1 181 ? -16.765 -10.653 10.188 1.00 77.69 181 LEU A N 1
ATOM 1392 C CA . LEU A 1 181 ? -15.373 -11.109 10.321 1.00 77.69 181 LEU A CA 1
ATOM 1393 C C . LEU A 1 181 ? -15.052 -11.772 11.656 1.00 77.69 181 LEU A C 1
ATOM 1395 O O . LEU A 1 181 ? -14.141 -12.600 11.717 1.00 77.69 181 LEU A O 1
ATOM 1399 N N . GLY A 1 182 ? -15.764 -11.393 12.712 1.00 74.12 182 GLY A N 1
ATOM 1400 C CA . GLY A 1 182 ? -15.561 -11.903 14.059 1.00 74.12 182 GLY A CA 1
ATOM 1401 C C . GLY A 1 182 ? -16.649 -12.884 14.481 1.00 74.12 182 GLY A C 1
ATOM 1402 O O . GLY A 1 182 ? -17.770 -12.886 13.973 1.00 74.12 182 GLY A O 1
ATOM 1403 N N . ALA A 1 183 ? -16.310 -13.735 15.444 1.00 77.31 183 ALA A N 1
ATOM 1404 C CA . ALA A 1 183 ? -17.313 -14.398 16.265 1.00 77.31 183 ALA A CA 1
ATOM 1405 C C . ALA A 1 183 ? -17.634 -13.484 17.453 1.00 77.31 183 ALA A C 1
ATOM 1407 O O . ALA A 1 183 ? -16.730 -12.838 17.988 1.00 77.31 183 ALA A O 1
ATOM 1408 N N . ALA A 1 184 ? -18.900 -13.455 17.871 1.00 75.44 184 ALA A N 1
ATOM 1409 C CA . ALA A 1 184 ? -19.332 -12.659 19.015 1.00 75.44 184 ALA A CA 1
ATOM 1410 C C . ALA A 1 184 ? -18.451 -12.954 20.243 1.00 75.44 184 ALA A C 1
ATOM 1412 O O . ALA A 1 184 ? -18.127 -14.112 20.519 1.00 75.44 184 ALA A O 1
ATOM 1413 N N . GLY A 1 185 ? -18.002 -11.899 20.926 1.00 77.19 185 GLY A N 1
ATOM 1414 C CA . GLY A 1 185 ? -17.141 -12.000 22.109 1.00 77.19 185 GLY A CA 1
ATOM 1415 C C . GLY A 1 185 ? -15.690 -12.432 21.849 1.00 77.19 185 GLY A C 1
ATOM 1416 O O . GLY A 1 185 ? -14.906 -12.509 22.793 1.00 77.19 185 GLY A O 1
ATOM 1417 N N . LYS A 1 186 ? -15.283 -12.707 20.600 1.00 84.62 186 LYS A N 1
ATOM 1418 C CA . LYS A 1 186 ? -13.894 -13.074 20.276 1.00 84.62 186 LYS A CA 1
ATOM 1419 C C . LYS A 1 186 ? -13.130 -11.895 19.701 1.00 84.62 186 LYS A C 1
ATOM 1421 O O . LYS A 1 186 ? -13.607 -11.185 18.831 1.00 84.62 186 LYS A O 1
ATOM 1426 N N . ALA A 1 187 ? -11.888 -11.730 20.129 1.00 84.69 187 ALA A N 1
ATOM 1427 C CA . ALA A 1 187 ? -11.028 -10.704 19.564 1.00 84.69 187 ALA A CA 1
ATOM 1428 C C . ALA A 1 187 ? -10.722 -10.960 18.077 1.00 84.69 187 ALA A C 1
ATOM 1430 O O . ALA A 1 187 ? -10.424 -12.091 17.675 1.00 84.69 187 ALA A O 1
ATOM 1431 N N . LEU A 1 188 ? -10.726 -9.896 17.280 1.00 85.00 188 LEU A N 1
ATOM 1432 C CA . LEU A 1 188 ? -10.476 -9.934 15.848 1.00 85.00 188 LEU A CA 1
ATOM 1433 C C . LEU A 1 188 ? -9.015 -9.573 15.558 1.00 85.00 188 LEU A C 1
ATOM 1435 O O . LEU A 1 188 ? -8.534 -8.505 15.927 1.00 85.00 188 LEU A O 1
ATOM 1439 N N . ARG A 1 189 ? -8.285 -10.457 14.872 1.00 85.38 189 ARG A N 1
ATOM 1440 C CA . ARG A 1 189 ? -6.918 -10.161 14.414 1.00 85.38 189 ARG A CA 1
ATOM 1441 C C . ARG A 1 189 ? -6.970 -9.522 13.038 1.00 85.38 189 ARG A C 1
ATOM 1443 O O . ARG A 1 189 ? -7.443 -10.144 12.088 1.00 85.38 189 ARG A O 1
ATOM 1450 N N . VAL A 1 190 ? -6.425 -8.320 12.925 1.00 82.06 190 VAL A N 1
ATOM 1451 C CA . VAL A 1 190 ? -6.407 -7.562 11.674 1.00 82.06 190 VAL A CA 1
ATOM 1452 C C . VAL A 1 190 ? -5.008 -7.060 11.369 1.00 82.06 190 VAL A C 1
ATOM 1454 O O . VAL A 1 190 ? -4.181 -6.836 12.255 1.00 82.06 190 VAL A O 1
ATOM 1457 N N . ALA A 1 191 ? -4.735 -6.920 10.079 1.00 85.44 191 ALA A N 1
ATOM 1458 C CA . ALA A 1 191 ? -3.499 -6.354 9.585 1.00 85.44 191 ALA A CA 1
ATOM 1459 C C . ALA A 1 191 ? -3.829 -5.271 8.562 1.00 85.44 191 ALA A C 1
ATOM 1461 O O . ALA A 1 191 ? -4.557 -5.525 7.601 1.00 85.44 191 ALA A O 1
ATOM 1462 N N . PHE A 1 192 ? -3.269 -4.088 8.762 1.00 83.19 192 PHE A N 1
ATOM 1463 C CA . PHE A 1 192 ? -3.380 -2.959 7.854 1.00 83.19 192 PHE A CA 1
ATOM 1464 C C . PHE A 1 192 ? -2.025 -2.727 7.196 1.00 83.19 192 PHE A C 1
ATOM 1466 O O . PHE A 1 192 ? -0.994 -2.681 7.864 1.00 83.19 192 PHE A O 1
ATOM 1473 N N . ASP A 1 193 ? -2.039 -2.613 5.877 1.00 83.44 193 ASP A N 1
ATOM 1474 C CA . ASP A 1 193 ? -0.922 -2.159 5.068 1.00 83.44 193 ASP A CA 1
ATOM 1475 C C . ASP A 1 193 ? -1.191 -0.675 4.736 1.00 83.44 193 ASP A C 1
ATOM 1477 O O . ASP A 1 193 ? -2.105 -0.345 3.978 1.00 83.44 193 ASP A O 1
ATOM 1481 N N . LEU A 1 194 ? -0.428 0.223 5.352 1.00 83.06 194 LEU A N 1
ATOM 1482 C CA . LEU A 1 194 ? -0.414 1.665 5.101 1.00 83.06 194 LEU A CA 1
ATOM 1483 C C . LEU A 1 194 ? 0.622 1.945 4.012 1.00 83.06 194 LEU A C 1
ATOM 1485 O O . LEU A 1 194 ? 1.744 1.460 4.101 1.00 83.06 194 LEU A O 1
ATOM 1489 N N . ILE A 1 195 ? 0.263 2.696 2.981 1.00 81.88 195 ILE A N 1
ATOM 1490 C CA . ILE A 1 195 ? 1.119 2.980 1.829 1.00 81.88 195 ILE A CA 1
ATOM 1491 C C . ILE A 1 195 ? 1.351 4.483 1.769 1.00 81.88 195 ILE A C 1
ATOM 1493 O O . ILE A 1 195 ? 0.389 5.257 1.696 1.00 81.88 195 ILE A O 1
ATOM 1497 N N . ASP A 1 196 ? 2.616 4.892 1.807 1.00 83.00 196 ASP A N 1
ATOM 1498 C CA . ASP A 1 196 ? 2.984 6.299 1.683 1.00 83.00 196 ASP A CA 1
ATOM 1499 C C . ASP A 1 196 ? 3.076 6.775 0.225 1.00 83.00 196 ASP A C 1
ATOM 1501 O O . ASP A 1 196 ? 2.911 6.013 -0.730 1.00 83.00 196 ASP A O 1
ATOM 1505 N N . GLU A 1 197 ? 3.334 8.069 0.054 1.00 82.25 197 GLU A N 1
ATOM 1506 C CA . GLU A 1 197 ? 3.547 8.714 -1.247 1.00 82.25 197 GLU A CA 1
ATOM 1507 C C . GLU A 1 197 ? 4.734 8.158 -2.045 1.00 82.25 197 GLU A C 1
ATOM 1509 O O . GLU A 1 197 ? 4.763 8.280 -3.268 1.00 82.25 197 GLU A O 1
ATOM 1514 N N . SER A 1 198 ? 5.694 7.515 -1.377 1.00 77.12 198 SER A N 1
ATOM 1515 C CA . SER A 1 198 ? 6.824 6.845 -2.024 1.00 77.12 198 SER A CA 1
ATOM 1516 C C . SER A 1 198 ? 6.507 5.401 -2.432 1.00 77.12 198 SER A C 1
ATOM 1518 O O . SER A 1 198 ? 7.339 4.737 -3.051 1.00 77.12 198 SER A O 1
ATOM 1520 N N . GLY A 1 199 ? 5.304 4.912 -2.110 1.00 76.50 199 GLY A N 1
ATOM 1521 C CA . GLY A 1 199 ? 4.884 3.531 -2.326 1.00 76.50 199 GLY A CA 1
ATOM 1522 C C . GLY A 1 199 ? 5.410 2.556 -1.270 1.00 76.50 199 GLY A C 1
ATOM 1523 O O . GLY A 1 199 ? 5.230 1.344 -1.420 1.00 76.50 199 GLY A O 1
ATOM 1524 N N . GLN A 1 200 ? 6.047 3.046 -0.203 1.00 81.81 200 GLN A N 1
ATOM 1525 C CA . GLN A 1 200 ? 6.525 2.210 0.889 1.00 81.81 200 GLN A CA 1
ATOM 1526 C C . GLN A 1 200 ? 5.342 1.704 1.712 1.00 81.81 200 GLN A C 1
ATOM 1528 O O . GLN A 1 200 ? 4.415 2.449 2.031 1.00 81.81 200 GLN A O 1
ATOM 1533 N N . VAL A 1 201 ? 5.378 0.412 2.040 1.00 83.00 201 VAL A N 1
ATOM 1534 C CA . VAL A 1 201 ? 4.296 -0.277 2.744 1.00 83.00 201 VAL A CA 1
ATOM 1535 C C . VAL A 1 201 ? 4.680 -0.502 4.202 1.00 83.00 201 VAL A C 1
ATOM 1537 O O . VAL A 1 201 ? 5.616 -1.246 4.495 1.00 83.00 201 VAL A O 1
ATOM 1540 N N . TYR A 1 202 ? 3.907 0.078 5.111 1.00 83.75 202 TYR A N 1
ATOM 1541 C CA . TYR A 1 202 ? 4.033 -0.069 6.554 1.00 83.75 202 TYR A CA 1
ATOM 1542 C C . TYR A 1 202 ? 2.932 -0.984 7.060 1.00 83.75 202 TYR A C 1
ATOM 1544 O O . TYR A 1 202 ? 1.748 -0.763 6.807 1.00 83.75 202 TYR A O 1
ATOM 1552 N N . ARG A 1 203 ? 3.322 -2.038 7.771 1.00 86.25 203 ARG A N 1
ATOM 1553 C CA . ARG A 1 203 ? 2.377 -3.040 8.246 1.00 86.25 203 ARG A CA 1
ATOM 1554 C C . ARG A 1 203 ? 2.110 -2.871 9.725 1.00 86.25 203 ARG A C 1
ATOM 1556 O O . ARG A 1 203 ? 3.013 -3.049 10.534 1.00 86.25 203 ARG A O 1
ATOM 1563 N N . VAL A 1 204 ? 0.843 -2.677 10.057 1.00 85.31 204 VAL A N 1
ATOM 1564 C CA . VAL A 1 204 ? 0.361 -2.660 11.433 1.00 85.31 204 VAL A CA 1
ATOM 1565 C C . VAL A 1 204 ? -0.482 -3.902 11.668 1.00 85.31 204 VAL A C 1
ATOM 1567 O O . VAL A 1 204 ? -1.396 -4.201 10.899 1.00 85.31 204 VAL A O 1
ATOM 1570 N N . ARG A 1 205 ? -0.147 -4.665 12.708 1.00 86.44 205 ARG A N 1
ATOM 1571 C CA . ARG A 1 205 ? -0.904 -5.841 13.144 1.00 86.44 205 ARG A CA 1
ATOM 1572 C C . ARG A 1 205 ? -1.409 -5.578 14.547 1.00 86.44 205 ARG A C 1
ATOM 1574 O O . ARG A 1 205 ? -0.610 -5.246 15.411 1.00 86.44 205 ARG A O 1
ATOM 1581 N N . THR A 1 206 ? -2.700 -5.777 14.759 1.00 86.62 206 THR A N 1
ATOM 1582 C CA . THR A 1 206 ? -3.297 -5.654 16.088 1.00 86.62 206 THR A CA 1
ATOM 1583 C C . THR A 1 206 ? -4.382 -6.708 16.305 1.00 86.62 206 THR A C 1
ATOM 1585 O O . THR A 1 206 ? -4.864 -7.361 15.367 1.00 86.62 206 THR A O 1
ATOM 1588 N N . LYS A 1 207 ? -4.731 -6.897 17.574 1.00 87.00 207 LYS A N 1
ATOM 1589 C CA . LYS A 1 207 ? -5.829 -7.720 18.050 1.00 87.00 207 LYS A CA 1
ATOM 1590 C C . LYS A 1 207 ? -6.892 -6.783 18.623 1.00 87.00 207 LYS A C 1
ATOM 1592 O O . LYS A 1 207 ? -6.766 -6.307 19.742 1.00 87.00 207 LYS A O 1
ATOM 1597 N N . LEU A 1 208 ? -7.957 -6.573 17.862 1.00 85.56 208 LEU A N 1
ATOM 1598 C CA . LEU A 1 208 ? -9.070 -5.724 18.256 1.00 85.56 208 LEU A CA 1
ATOM 1599 C C . LEU A 1 208 ? -10.009 -6.479 19.188 1.00 85.56 208 LEU A C 1
ATOM 1601 O O . LEU A 1 208 ? -10.424 -7.606 18.896 1.00 85.56 208 LEU A O 1
ATOM 1605 N N . LEU A 1 209 ? -10.368 -5.846 20.296 1.00 86.88 209 LEU A N 1
ATOM 1606 C CA . LEU A 1 209 ? -11.418 -6.337 21.177 1.00 86.88 209 LEU A CA 1
ATOM 1607 C C . LEU A 1 209 ? -12.791 -5.955 20.603 1.00 86.88 209 LEU A C 1
ATOM 1609 O O . LEU A 1 209 ? -12.891 -4.944 19.898 1.00 86.88 209 LEU A O 1
ATOM 1613 N N . PRO A 1 210 ? -13.827 -6.785 20.826 1.00 83.88 210 PRO A N 1
ATOM 1614 C CA . PRO A 1 210 ? -15.187 -6.387 20.488 1.00 83.88 210 PRO A CA 1
ATOM 1615 C C . PRO A 1 210 ? -15.529 -5.093 21.229 1.00 83.88 210 PRO A C 1
ATOM 1617 O O . PRO A 1 210 ? -15.043 -4.882 22.344 1.00 83.88 210 PRO A O 1
ATOM 1620 N N . SER A 1 211 ? -16.333 -4.236 20.601 1.00 81.62 211 SER A N 1
ATOM 1621 C CA . SER A 1 211 ? -16.927 -3.091 21.292 1.00 81.62 211 SER A CA 1
ATOM 1622 C C . SER A 1 211 ? -17.578 -3.571 22.594 1.00 81.62 211 SER A C 1
ATOM 1624 O O . SER A 1 211 ? -18.207 -4.637 22.566 1.00 81.62 211 SER A O 1
ATOM 1626 N N . PRO A 1 212 ? -17.413 -2.833 23.710 1.00 64.75 212 PRO A N 1
ATOM 1627 C CA . PRO A 1 212 ? -18.270 -3.026 24.873 1.00 64.75 212 PRO A CA 1
ATOM 1628 C C . PRO A 1 212 ? -19.745 -2.849 24.495 1.00 64.75 212 PRO A C 1
ATOM 1630 O O . PRO A 1 212 ? -20.019 -2.158 23.479 1.00 64.75 212 PRO A O 1
#

Solvent-accessible surface area (backbone atoms only — not comparable to full-atom values): 12060 Å² total; per-residue (Å²): 132,63,68,70,61,54,51,56,55,62,70,67,55,56,68,67,56,36,42,49,51,23,53,49,44,48,42,51,71,70,46,80,90,54,91,93,56,77,46,68,72,56,55,70,37,82,61,50,64,57,53,30,54,51,28,44,52,51,39,51,52,53,51,52,53,50,49,50,51,51,50,52,54,53,54,59,70,67,53,76,81,52,67,46,78,44,76,49,69,91,72,73,59,29,26,31,41,81,46,74,47,98,92,51,34,26,24,40,35,37,41,32,30,40,40,32,18,80,37,85,54,72,48,36,62,72,44,77,42,77,55,64,64,102,80,63,90,70,73,50,72,76,43,50,37,30,37,54,89,82,51,93,88,54,77,68,65,30,69,68,44,69,45,44,39,70,38,64,30,44,31,41,41,36,32,45,24,82,40,75,82,62,58,91,94,43,66,38,78,50,35,37,38,39,23,32,80,86,67,52,77,45,79,48,74,53,73,28,41,54,56,130

Secondary structure (DSSP, 8-state):
--HHHHHHHHHTS-HHHHHHHHHHHHHHHHS---TTS-HHHHHT-THHHHHHHHHHHHHHHHHHHHHHHHHHHHHHHTSPPS-EEEE--TTS-SEEEEEEETTEEEEEEEEEEEEEE-SSS-EEEEEEEE---TT-S--EEEEEEEE-S--TTS-S-BTT-EE-TTEEEEEEEEEEESS--S-TTSPEEEEEEEEETT--EEEEEEEEEEP-

Mean predicted aligned error: 14.7 Å

Foldseek 3Di:
DDPVVVVVVLLPDDLVVLVVQLVVLCCLQPNDDDPPDVSVVVNPPPCSVVSNVVSVVSSVVVVVVVVVVVVVLVVLQPPPDQKDKDFDPPPLQWAWEWDDDPVWIKIKTKTKIKIFGQDQAKKWFPDKDWDDPPPAPDKAFPAKWKQFPDDPPDDRTDSTDIAHHGGMIMIMTIIMGRDDQDDPQAWGWIKMWTQMPSRDTDIDIDTHGHDD

Radius of gyration: 28.1 Å; Cα contacts (8 Å, |Δi|>4): 346; chains: 1; bounding box: 53×52×78 Å

pLDDT: mean 72.86, std 11.36, range [38.94, 87.88]

Sequence (212 aa):
MDFPKLLDVLRNIPLWLTGAIAAGCLFVLYGPSIRGLPLDAARDWPMLGVVTVFAVSLALSQIVALGIKAAREWQSRRKPPRLNFICDDHRGRSFWADGGTATKPITQIRLSLTANNPAPGSARVVKVRIRRPRFIRAAEISSLSFQSPMQIGGSIYSSKGTLFGKQSADCHIDAIIERKLGAAGKALRVAFDLIDESGQVYRVRTKLLPSP